Protein AF-A0A7G2SH30-F1 (afdb_monomer_lite)

Radius of gyration: 31.29 Å; chains: 1; bounding box: 76×44×84 Å

Sequence (216 aa):
MAQIREYAYYIKGEELALVEREVNFDNDPDSRTYGPGVDRGEWKSPLADATDGLKIQYTYNPEYWINDASDVVASTAYTEAGGLLALSVGTMSIDAGEWVVITGSDRWNGLHQVNTSVSSGTSLTLNTKYNGEAVTESSTVLVDINVLEDDDDELDIPVYLEDAVIYYIKAKLQEDVGNIEMREYFMKLFNKNLEKHANSRQWGARILSSGPFAIR

pLDDT: mean 81.24, std 14.32, range [45.66, 97.31]

Foldseek 3Di:
DDDDKDKDWDDDPPDIAIWIWDQDDPPDPPDPQDDPPRDHTDTHHDPDDCVVVDDDDDDDDFDWDAPDPVQKKKWFKWADDPQWIKTQIQFDWDAFQFKKAKAQDPPRGGIWGFHHTDHRDRMTTTPHGDDDGMDTGIIMIGGPIDRPPVPPPPDPDPPLVVLLVVLCVQLVVCVVVVNNVSNVVSVVSSVVSVVVVVVVPDDDDDPPDDDPPDDD

Structure (mmCIF, N/CA/C/O backbone):
data_AF-A0A7G2SH30-F1
#
_entry.id   AF-A0A7G2SH30-F1
#
loop_
_atom_site.group_PDB
_atom_site.id
_atom_site.type_symbol
_atom_site.label_atom_id
_atom_site.label_alt_id
_atom_site.label_comp_id
_atom_site.label_asym_id
_atom_site.label_entity_id
_atom_site.label_seq_id
_atom_site.pdbx_PDB_ins_code
_atom_site.Cartn_x
_atom_site.Cartn_y
_atom_site.Cartn_z
_atom_site.occupancy
_atom_site.B_iso_or_equiv
_atom_site.auth_seq_id
_atom_site.auth_comp_id
_atom_site.auth_asym_id
_atom_site.auth_atom_id
_atom_site.pdbx_PDB_model_num
ATOM 1 N N . MET A 1 1 ? -33.965 0.792 -36.342 1.00 51.75 1 MET A N 1
ATOM 2 C CA . MET A 1 1 ? -32.901 1.800 -36.143 1.00 51.75 1 MET A CA 1
ATOM 3 C C . MET A 1 1 ? -32.334 1.575 -34.754 1.00 51.75 1 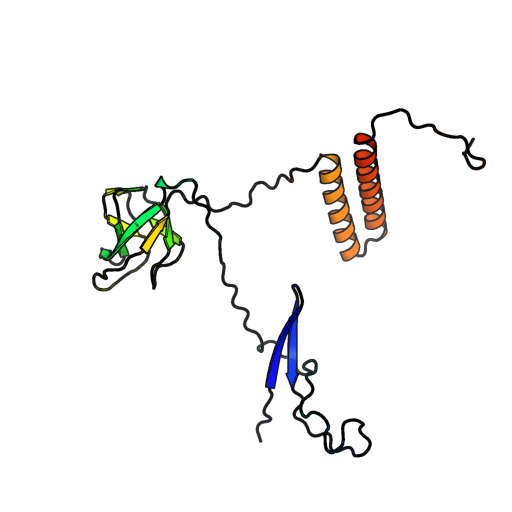MET A C 1
ATOM 5 O O . MET A 1 1 ? -33.132 1.379 -33.847 1.00 51.75 1 MET A O 1
ATOM 9 N N . ALA A 1 2 ? -31.013 1.517 -34.589 1.00 51.25 2 ALA A N 1
ATOM 10 C CA . ALA A 1 2 ? -30.415 1.431 -33.258 1.00 51.25 2 ALA A CA 1
ATOM 11 C C . ALA A 1 2 ? -30.613 2.778 -32.545 1.00 51.25 2 ALA A C 1
ATOM 13 O O . ALA A 1 2 ? -30.272 3.816 -33.109 1.00 51.25 2 ALA A O 1
ATOM 14 N N . GLN A 1 3 ? -31.217 2.769 -31.357 1.00 67.06 3 GLN A N 1
ATOM 15 C CA . GLN A 1 3 ? -31.292 3.961 -30.516 1.00 67.06 3 GLN A CA 1
ATOM 16 C C . GLN A 1 3 ? -29.894 4.229 -29.951 1.00 67.06 3 GLN A C 1
ATOM 18 O O . GLN A 1 3 ? -29.320 3.362 -29.294 1.00 67.06 3 GLN A O 1
ATOM 23 N N . ILE A 1 4 ? -29.338 5.402 -30.246 1.00 73.56 4 ILE A N 1
ATOM 24 C CA . ILE A 1 4 ? -28.093 5.870 -29.632 1.00 73.56 4 ILE A CA 1
ATOM 25 C C . ILE A 1 4 ? -28.433 6.258 -28.192 1.00 73.56 4 ILE A C 1
ATOM 27 O O . ILE A 1 4 ? -29.382 7.005 -27.979 1.00 73.56 4 ILE A O 1
ATOM 31 N N . ARG A 1 5 ? -27.685 5.738 -27.218 1.00 76.94 5 ARG A N 1
ATOM 32 C CA . ARG A 1 5 ? -27.772 6.138 -25.809 1.00 76.94 5 ARG A CA 1
ATOM 33 C C . ARG A 1 5 ? -26.436 6.733 -25.397 1.00 76.94 5 ARG A C 1
ATOM 35 O O . ARG A 1 5 ? -25.394 6.172 -25.730 1.00 76.94 5 ARG A O 1
ATOM 42 N N . GLU A 1 6 ? -26.475 7.857 -24.698 1.00 83.12 6 GLU A N 1
ATOM 43 C CA . GLU A 1 6 ? -25.288 8.537 -24.182 1.00 83.12 6 GLU A CA 1
ATOM 44 C C . GLU A 1 6 ? -25.340 8.500 -22.653 1.00 83.12 6 GLU A C 1
ATOM 46 O O . GLU A 1 6 ? -26.350 8.875 -22.059 1.00 83.12 6 GLU A O 1
ATOM 51 N N . TYR A 1 7 ? -24.257 8.050 -22.021 1.00 83.44 7 TYR A N 1
ATOM 52 C CA . TYR A 1 7 ? -24.125 8.007 -20.565 1.00 83.44 7 TYR A CA 1
ATOM 53 C C . TYR A 1 7 ? -22.983 8.919 -20.121 1.00 83.44 7 TYR A C 1
ATOM 55 O O . TYR A 1 7 ? -21.981 9.059 -20.824 1.00 83.44 7 TYR A O 1
ATOM 63 N N . ALA A 1 8 ? -23.122 9.507 -18.939 1.00 83.38 8 ALA A N 1
ATOM 64 C CA . ALA A 1 8 ? -22.066 10.234 -18.251 1.00 83.38 8 ALA A CA 1
ATOM 65 C C . ALA A 1 8 ? -22.044 9.832 -16.775 1.00 83.38 8 ALA A C 1
ATOM 67 O O . ALA A 1 8 ? -23.009 9.272 -16.254 1.00 83.38 8 ALA A O 1
ATOM 68 N N . TYR A 1 9 ? -20.942 10.121 -16.094 1.00 85.50 9 TYR A N 1
ATOM 69 C CA . TYR A 1 9 ? -20.828 9.926 -14.655 1.00 85.50 9 TYR A CA 1
ATOM 70 C C . TYR A 1 9 ? -20.316 11.199 -13.992 1.00 85.50 9 TYR A C 1
ATOM 72 O O . TYR A 1 9 ? -19.627 12.008 -14.617 1.00 85.50 9 TYR A O 1
ATOM 80 N N . TYR A 1 10 ? -20.640 11.370 -12.716 1.00 83.12 10 TYR A N 1
ATOM 81 C CA . TYR A 1 10 ? -20.023 12.391 -11.881 1.00 83.12 10 TYR A CA 1
ATOM 82 C C . TYR A 1 10 ? -19.737 11.840 -10.488 1.00 83.12 10 TYR A C 1
ATOM 84 O O . TYR A 1 10 ? -20.364 10.884 -10.028 1.00 83.12 10 TYR A O 1
ATOM 92 N N . ILE A 1 11 ? -18.765 12.464 -9.830 1.00 82.94 11 ILE A N 1
ATOM 93 C CA . ILE A 1 11 ? -18.340 12.132 -8.474 1.00 82.94 11 ILE A CA 1
ATOM 94 C C . ILE A 1 11 ? -18.797 13.267 -7.562 1.00 82.94 11 ILE A C 1
ATOM 96 O O . ILE A 1 11 ? -18.570 14.441 -7.868 1.00 82.94 11 ILE A O 1
ATOM 100 N N . LYS A 1 12 ? -19.456 12.929 -6.453 1.00 76.50 12 LYS A N 1
ATOM 101 C CA . LYS A 1 12 ? -19.871 13.890 -5.427 1.00 76.50 12 LYS A CA 1
ATOM 102 C C . LYS A 1 12 ? -19.511 13.338 -4.050 1.00 76.50 12 LYS A C 1
ATOM 104 O O . LYS A 1 12 ? -20.255 12.554 -3.476 1.00 76.50 12 LYS A O 1
ATOM 109 N N . GLY A 1 13 ? -18.375 13.782 -3.513 1.00 81.25 13 GLY A N 1
ATOM 110 C CA . GLY A 1 13 ? -17.808 13.185 -2.303 1.00 81.25 13 GLY A CA 1
ATOM 111 C C . GLY A 1 13 ? -17.297 11.774 -2.595 1.00 81.25 13 GLY A C 1
ATOM 112 O O . GLY A 1 13 ? -16.561 11.589 -3.560 1.00 81.25 13 GLY A O 1
ATOM 113 N N . GLU A 1 14 ? -17.717 10.803 -1.785 1.00 69.75 14 GLU A N 1
ATOM 114 C CA . GLU A 1 14 ? -17.366 9.378 -1.921 1.00 69.75 14 GLU A CA 1
ATOM 115 C C . GLU A 1 14 ? -18.328 8.602 -2.839 1.00 69.75 14 GLU A C 1
ATOM 117 O O . GLU A 1 14 ? -18.130 7.420 -3.106 1.00 69.75 14 GLU A O 1
ATOM 122 N N . GLU A 1 15 ? -19.374 9.260 -3.346 1.00 71.00 15 GLU A N 1
ATOM 123 C CA . GLU A 1 15 ? -20.404 8.627 -4.165 1.00 71.00 15 GLU A CA 1
ATOM 124 C C . GLU A 1 15 ? -20.164 8.874 -5.663 1.00 71.00 15 GLU A C 1
ATOM 126 O O . GLU A 1 15 ? -19.879 9.998 -6.100 1.00 71.00 15 GLU A O 1
ATOM 131 N N . LEU A 1 16 ? -20.329 7.816 -6.466 1.00 79.75 16 LEU A N 1
ATOM 132 C CA . LEU A 1 16 ? -20.313 7.860 -7.929 1.00 79.75 16 LEU A CA 1
ATOM 133 C C . LEU A 1 16 ? -21.738 7.701 -8.463 1.00 79.75 16 LEU A C 1
ATOM 135 O O . LEU A 1 16 ? -22.431 6.740 -8.132 1.00 79.75 16 LEU A O 1
ATOM 139 N N . ALA A 1 17 ? -22.161 8.626 -9.322 1.00 81.62 17 ALA A N 1
ATOM 140 C CA . ALA A 1 17 ? -23.483 8.617 -9.937 1.00 81.62 17 ALA A CA 1
ATOM 141 C C . ALA A 1 17 ? -23.384 8.480 -11.460 1.00 81.62 17 ALA A C 1
ATOM 143 O O . ALA A 1 17 ? -22.587 9.168 -12.100 1.00 81.62 17 ALA A O 1
ATOM 144 N N . LEU A 1 18 ? -24.226 7.617 -12.035 1.00 83.62 18 LEU A N 1
ATOM 145 C CA . LEU A 1 18 ? -24.391 7.441 -13.478 1.00 83.62 18 LEU A CA 1
ATOM 146 C C . LEU A 1 18 ? -25.656 8.170 -13.944 1.00 83.62 18 LEU A C 1
ATOM 148 O O . LEU A 1 18 ? -26.709 8.059 -13.314 1.00 83.62 18 LEU A O 1
ATOM 152 N N . VAL A 1 19 ? -25.562 8.889 -15.059 1.00 86.38 19 VAL A N 1
ATOM 153 C CA . VAL A 1 19 ? -26.680 9.593 -15.695 1.00 86.38 19 VAL A CA 1
ATOM 154 C C . VAL A 1 19 ? -26.764 9.239 -17.177 1.00 86.38 19 VAL A C 1
ATOM 156 O O . VAL A 1 19 ? -25.752 9.011 -17.838 1.00 86.38 19 VAL A O 1
ATOM 159 N N . GLU A 1 20 ? -27.981 9.191 -17.703 1.00 85.44 20 GLU A N 1
ATOM 160 C CA . GLU A 1 20 ? -28.289 8.952 -19.112 1.00 85.44 20 GLU A CA 1
ATOM 161 C C . GLU A 1 20 ? -28.816 10.245 -19.739 1.00 85.44 20 GLU A C 1
ATOM 163 O O . GLU A 1 20 ? -29.613 10.971 -19.133 1.00 85.44 20 GLU A O 1
ATOM 168 N N . ARG A 1 21 ? -28.361 10.552 -20.955 1.00 84.44 21 ARG A N 1
ATOM 169 C CA . ARG A 1 21 ? -28.865 11.690 -21.718 1.00 84.44 21 ARG A CA 1
ATOM 170 C C . ARG A 1 21 ? -30.176 11.311 -22.382 1.00 84.44 21 ARG A C 1
ATOM 172 O O . ARG A 1 21 ? -30.231 10.383 -23.192 1.00 84.44 21 ARG A O 1
ATOM 179 N N . GLU A 1 22 ? -31.221 12.076 -22.108 1.00 78.06 22 GLU A N 1
ATOM 180 C CA . GLU A 1 22 ? -32.492 11.890 -22.793 1.00 78.06 22 GLU A CA 1
ATOM 181 C C . GLU A 1 22 ? -32.403 12.427 -24.228 1.00 78.06 22 GLU A C 1
ATOM 183 O O . GLU A 1 22 ? -32.276 13.628 -24.467 1.00 78.06 22 GLU A O 1
ATOM 188 N N . VAL A 1 23 ? -32.446 11.511 -25.197 1.00 72.69 23 VAL A N 1
ATOM 189 C CA . VAL A 1 23 ? -32.418 11.826 -26.638 1.00 72.69 23 VAL A CA 1
ATOM 190 C C . VAL A 1 23 ? -33.769 11.609 -27.324 1.00 72.69 23 VAL A C 1
ATOM 192 O O . VAL A 1 23 ? -33.900 11.847 -28.526 1.00 72.69 23 VAL A O 1
ATOM 195 N N . ASN A 1 24 ? -34.776 11.141 -26.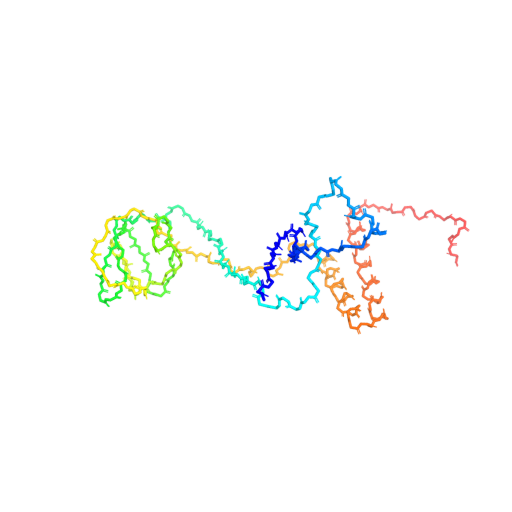582 1.00 68.94 24 ASN A N 1
ATOM 196 C CA . ASN A 1 24 ? -36.113 10.933 -27.120 1.00 68.94 24 ASN A CA 1
ATOM 197 C C . ASN A 1 24 ? -36.849 12.268 -27.225 1.00 68.94 24 ASN A C 1
ATOM 199 O O . ASN A 1 24 ? -36.907 13.051 -26.282 1.00 68.94 24 ASN A O 1
ATOM 203 N N . PHE A 1 25 ? -37.422 12.507 -28.400 1.00 62.66 25 PHE A N 1
ATOM 204 C CA . PHE A 1 25 ? -38.273 13.657 -28.645 1.00 62.66 25 PHE A CA 1
ATOM 205 C C . PHE A 1 25 ? -39.637 13.392 -28.026 1.00 62.66 25 PHE A C 1
ATOM 207 O O . PHE A 1 25 ? -40.418 12.612 -28.575 1.00 62.66 25 PHE A O 1
ATOM 214 N N . ASP A 1 26 ? -39.929 14.059 -26.916 1.00 60.78 26 ASP A N 1
ATOM 215 C CA . ASP A 1 26 ? -41.312 14.221 -26.507 1.00 60.78 26 ASP A CA 1
ATOM 216 C C . ASP A 1 26 ? -41.935 15.295 -27.405 1.00 60.78 26 ASP A C 1
ATOM 218 O O . ASP A 1 26 ? -41.611 16.480 -27.322 1.00 60.78 26 ASP A O 1
ATOM 222 N N . ASN A 1 27 ? -42.739 14.853 -28.371 1.00 61.19 27 ASN A N 1
ATOM 223 C CA . ASN A 1 27 ? -43.408 15.729 -29.332 1.00 61.19 27 ASN A CA 1
ATOM 224 C C . ASN A 1 27 ? -44.791 16.147 -28.804 1.00 61.19 27 ASN A C 1
ATOM 226 O O . ASN A 1 27 ? -45.721 16.326 -29.590 1.00 61.19 27 ASN A O 1
ATOM 230 N N . ASP A 1 28 ? -44.923 16.222 -27.478 1.00 69.31 28 ASP A N 1
ATOM 231 C CA . ASP A 1 28 ? -46.108 16.690 -26.781 1.00 69.31 28 ASP A CA 1
ATOM 232 C C . ASP A 1 28 ? -46.113 18.231 -26.738 1.00 69.31 28 ASP A C 1
ATOM 234 O O . ASP A 1 28 ? -45.293 18.830 -26.035 1.00 69.31 28 ASP A O 1
ATOM 238 N N . PRO A 1 29 ? -47.017 18.897 -27.482 1.00 68.38 29 PRO A N 1
ATOM 239 C CA . PRO A 1 29 ? -47.113 20.352 -27.506 1.00 68.38 29 PRO A CA 1
ATOM 240 C C . PRO A 1 29 ? -47.542 20.967 -26.166 1.00 68.38 29 PRO A C 1
ATOM 242 O O . PRO A 1 29 ? -47.375 22.175 -25.993 1.00 68.38 29 PRO A O 1
ATOM 245 N N . ASP A 1 30 ? -48.055 20.163 -25.230 1.00 72.62 30 ASP A N 1
ATOM 246 C CA . ASP A 1 30 ? -48.425 20.601 -23.882 1.00 72.62 30 ASP A CA 1
ATOM 247 C C . ASP A 1 30 ? -47.270 20.443 -22.870 1.00 72.62 30 ASP A C 1
ATOM 249 O O . ASP A 1 30 ? -47.365 20.907 -21.725 1.00 72.62 30 ASP A O 1
ATOM 253 N N . SER A 1 31 ? -46.147 19.837 -23.274 1.00 70.19 31 SER A N 1
ATOM 254 C CA . SER A 1 31 ? -44.970 19.699 -22.419 1.00 70.19 31 SER A CA 1
ATOM 255 C C . SER A 1 31 ? -44.243 21.033 -22.233 1.00 70.19 31 SER A C 1
ATOM 257 O O . SER A 1 31 ? -43.954 21.770 -23.175 1.00 70.19 31 SER A O 1
ATOM 259 N N . ARG A 1 32 ? -43.850 21.328 -20.987 1.00 66.44 32 ARG A N 1
ATOM 260 C CA . ARG A 1 32 ? -43.050 22.519 -20.640 1.00 66.44 32 ARG A CA 1
ATOM 261 C C . ARG A 1 32 ? -41.680 22.562 -21.319 1.00 66.44 32 ARG A C 1
ATOM 263 O O . ARG A 1 32 ? -41.076 23.631 -21.366 1.00 66.44 32 ARG A O 1
ATOM 270 N N . THR A 1 33 ? -41.189 21.425 -21.805 1.00 62.84 33 THR A N 1
ATOM 271 C CA . THR A 1 33 ? -39.907 21.302 -22.509 1.00 62.84 33 THR A CA 1
ATOM 272 C C . THR A 1 33 ? -40.059 21.361 -24.034 1.00 62.84 33 THR A C 1
ATOM 274 O O . THR A 1 33 ? -39.071 21.235 -24.759 1.00 62.84 33 THR A O 1
ATOM 277 N N . TYR A 1 34 ? -41.272 21.615 -24.541 1.00 63.41 34 TYR A N 1
ATOM 278 C CA . TYR A 1 34 ? -41.559 21.747 -25.965 1.00 63.41 34 TYR A CA 1
ATOM 279 C C . TYR A 1 34 ? -41.444 23.206 -26.436 1.00 63.41 34 TYR A C 1
ATOM 281 O O . TYR A 1 34 ? -42.278 24.053 -26.121 1.00 63.41 34 TYR A O 1
ATOM 289 N N . GLY A 1 35 ? -40.403 23.531 -27.213 1.00 64.50 35 GLY A N 1
ATOM 290 C CA . GLY A 1 35 ? -40.283 24.854 -27.834 1.00 64.50 35 GLY A CA 1
ATOM 291 C C . GLY A 1 35 ? -38.905 25.195 -28.418 1.00 64.50 35 GLY A C 1
ATOM 292 O O . GLY A 1 35 ? -37.905 24.524 -28.146 1.00 64.50 35 GLY A O 1
ATOM 293 N N . PRO A 1 36 ? -38.815 26.246 -29.252 1.00 57.41 36 PRO A N 1
ATOM 294 C CA . PRO A 1 36 ? -37.541 26.756 -29.748 1.00 57.41 36 PRO A CA 1
ATOM 295 C C . PRO A 1 36 ? -36.748 27.421 -28.609 1.00 57.41 36 PRO A C 1
ATOM 297 O O . PRO A 1 36 ? -37.188 28.419 -28.048 1.00 57.41 36 PRO A O 1
ATOM 300 N N . GLY A 1 37 ? -35.570 26.874 -28.288 1.00 62.97 37 GLY A N 1
ATOM 301 C CA . GLY A 1 37 ? -34.662 27.399 -27.256 1.00 62.97 37 GLY A CA 1
ATOM 302 C C . GLY A 1 37 ? -34.558 26.560 -25.979 1.00 62.97 37 GLY A C 1
ATOM 303 O O . GLY A 1 37 ? -33.806 26.937 -25.090 1.00 62.97 37 GLY A O 1
ATOM 304 N N . VAL A 1 38 ? -35.274 25.435 -25.881 1.00 64.94 38 VAL A N 1
ATOM 305 C CA . VAL A 1 38 ? -35.126 24.505 -24.751 1.00 64.94 38 VAL A CA 1
ATOM 306 C C . VAL A 1 38 ? -33.846 23.684 -24.939 1.00 64.94 38 VAL A C 1
ATOM 308 O O . VAL A 1 38 ? -33.619 23.141 -26.027 1.00 64.94 38 VAL A O 1
ATOM 311 N N . ASP A 1 39 ? -32.998 23.635 -23.907 1.00 60.53 39 ASP A N 1
ATOM 312 C CA . ASP A 1 39 ? -31.717 22.928 -23.944 1.00 60.53 39 ASP A CA 1
ATOM 313 C C . ASP A 1 39 ? -31.938 21.437 -24.216 1.00 60.53 39 ASP A C 1
ATOM 315 O O . ASP A 1 39 ? -32.587 20.708 -23.467 1.00 60.53 39 ASP A O 1
ATOM 319 N N . ARG A 1 40 ? -31.422 20.988 -25.361 1.00 62.28 40 ARG A N 1
ATOM 320 C CA . ARG A 1 40 ? -31.643 19.638 -25.876 1.00 62.28 40 ARG A CA 1
ATOM 321 C C . ARG A 1 40 ? -30.679 18.660 -25.207 1.00 62.28 40 ARG A C 1
ATOM 323 O O . ARG A 1 40 ? -29.504 18.572 -25.581 1.00 62.28 40 ARG A O 1
ATOM 330 N N . GLY A 1 41 ? -31.203 17.886 -24.266 1.00 66.31 41 GLY A N 1
ATOM 331 C CA . GLY A 1 41 ? -30.509 16.755 -23.657 1.00 66.31 41 GLY A CA 1
ATOM 332 C C . GLY A 1 41 ? -30.272 16.958 -22.174 1.00 66.31 41 GLY A C 1
ATOM 333 O O . GLY A 1 41 ? -29.136 17.156 -21.746 1.00 66.31 41 GLY A O 1
ATOM 334 N N . GLU A 1 42 ? -31.356 16.891 -21.409 1.00 76.31 42 GLU A N 1
ATOM 335 C CA . GLU A 1 42 ? -31.281 16.792 -19.959 1.00 76.31 42 GLU A CA 1
ATOM 336 C C . GLU A 1 42 ? -30.642 15.455 -19.561 1.00 76.31 42 GLU A C 1
ATOM 338 O O . GLU A 1 42 ? -30.869 14.413 -20.186 1.00 76.31 42 GLU A O 1
ATOM 343 N N . TRP A 1 43 ? -29.833 15.497 -18.506 1.00 83.12 43 TRP A N 1
ATOM 344 C CA . TRP A 1 43 ? -29.252 14.310 -17.892 1.00 83.12 43 TRP A CA 1
ATOM 345 C C . TRP A 1 43 ? -30.195 13.811 -16.804 1.00 83.12 43 TRP A C 1
ATOM 347 O O . TRP A 1 43 ? -30.516 14.550 -15.872 1.00 83.12 43 TRP A O 1
ATOM 357 N N . LYS A 1 44 ? -30.644 12.563 -16.925 1.00 83.12 44 LYS A N 1
ATOM 358 C CA . LYS A 1 44 ? -31.577 11.927 -15.988 1.00 83.12 44 LYS A CA 1
ATOM 359 C C . LYS A 1 44 ? -30.993 10.625 -15.456 1.00 83.12 44 LYS A C 1
ATOM 361 O O . LYS A 1 44 ? -30.036 10.083 -16.005 1.00 83.12 44 LYS A O 1
ATOM 366 N N . SER A 1 45 ? -31.556 10.124 -14.361 1.00 80.62 45 SER A N 1
ATOM 367 C CA . SER A 1 45 ? -31.211 8.791 -13.868 1.00 80.62 45 SER A CA 1
ATOM 368 C C . SER A 1 45 ? -31.584 7.739 -14.923 1.00 80.62 45 SER A C 1
ATOM 370 O O . SER A 1 45 ? -32.685 7.828 -15.477 1.00 80.62 45 SER A O 1
ATOM 372 N N . PRO A 1 46 ? -30.712 6.754 -15.203 1.00 82.00 46 PRO A N 1
ATOM 373 C CA . PRO A 1 46 ? -31.024 5.681 -16.137 1.00 82.00 46 PRO A CA 1
ATOM 374 C C . PRO A 1 46 ? -32.279 4.933 -15.682 1.00 82.00 46 PRO A C 1
ATOM 376 O O . PRO A 1 46 ? -32.394 4.541 -14.521 1.00 82.00 46 PRO A O 1
ATOM 379 N N . LEU A 1 47 ? -33.234 4.750 -16.593 1.00 78.25 47 LEU A N 1
ATOM 380 C CA . LEU A 1 47 ? -34.460 3.983 -16.322 1.00 78.25 47 LEU A CA 1
ATOM 381 C C . LEU A 1 47 ? -34.286 2.493 -16.629 1.00 78.25 47 LEU A C 1
ATOM 383 O O . LEU A 1 47 ? -35.067 1.664 -16.166 1.00 78.25 47 LEU A O 1
ATOM 387 N N . ALA A 1 48 ? -33.279 2.158 -17.434 1.00 77.19 48 ALA A N 1
ATOM 388 C CA . ALA A 1 48 ? -32.880 0.790 -17.709 1.00 77.19 48 ALA A CA 1
ATOM 389 C C . ALA A 1 48 ? -31.744 0.370 -16.771 1.00 77.19 48 ALA A C 1
ATOM 391 O O . ALA A 1 48 ? -30.940 1.197 -16.342 1.00 77.19 48 ALA A O 1
ATOM 392 N N . ASP A 1 49 ? -31.666 -0.931 -16.501 1.00 75.12 49 ASP A N 1
ATOM 393 C CA . ASP A 1 49 ? -30.542 -1.512 -15.779 1.00 75.12 49 ASP A CA 1
ATOM 394 C C . ASP A 1 49 ? -29.237 -1.261 -16.561 1.00 75.12 49 ASP A C 1
ATOM 396 O O . ASP A 1 49 ? -29.134 -1.587 -17.747 1.00 75.12 49 ASP A O 1
ATOM 400 N N . ALA A 1 50 ? -28.271 -0.619 -15.902 1.00 68.50 50 ALA A N 1
ATOM 401 C CA . ALA A 1 50 ? -26.967 -0.238 -16.445 1.00 68.50 50 ALA A CA 1
ATOM 402 C C . ALA A 1 50 ? -25.832 -0.955 -15.694 1.00 68.50 50 ALA A C 1
ATOM 404 O O . ALA A 1 50 ? -24.746 -0.406 -15.513 1.00 68.50 50 ALA A O 1
ATOM 405 N N . THR A 1 51 ? -26.096 -2.185 -15.250 1.00 61.66 51 THR A N 1
ATOM 406 C CA . THR A 1 51 ? -25.190 -3.045 -14.471 1.00 61.66 51 THR A CA 1
ATOM 407 C C . THR A 1 51 ? -23.813 -3.248 -15.115 1.00 61.66 51 THR A C 1
ATOM 409 O O . THR A 1 51 ? -22.829 -3.375 -14.395 1.00 61.66 51 THR A O 1
ATOM 412 N N . ASP A 1 52 ? -23.714 -3.179 -16.447 1.00 65.19 52 ASP A N 1
ATOM 413 C CA . ASP A 1 52 ? -22.451 -3.280 -17.203 1.00 65.19 52 ASP A CA 1
ATOM 414 C C . ASP A 1 52 ? -21.868 -1.919 -17.648 1.00 65.19 52 ASP A C 1
ATOM 416 O O . ASP A 1 52 ? -20.883 -1.864 -18.388 1.00 65.19 52 ASP A O 1
ATOM 420 N N . GLY A 1 53 ? -22.479 -0.802 -17.240 1.00 65.44 53 GLY A N 1
ATOM 421 C CA . GLY A 1 53 ? -22.110 0.545 -17.693 1.00 65.44 53 GLY A CA 1
ATOM 422 C C . GLY A 1 53 ? -20.846 1.110 -17.043 1.00 65.44 53 GLY A C 1
ATOM 423 O O . GLY A 1 53 ? -20.240 2.037 -17.578 1.00 65.44 53 GLY A O 1
ATOM 424 N N . LEU A 1 54 ? -20.427 0.550 -15.905 1.00 65.31 54 LEU A N 1
ATOM 425 C CA . LEU A 1 54 ? -19.286 1.020 -15.125 1.00 65.31 54 LEU A CA 1
ATOM 426 C C . LEU A 1 54 ? -18.326 -0.132 -14.845 1.00 65.31 54 LEU A C 1
ATOM 428 O O . LEU A 1 54 ? -18.653 -1.088 -14.149 1.00 65.31 54 LEU A O 1
ATOM 432 N N . LYS A 1 55 ? -17.101 -0.006 -15.355 1.00 64.06 55 LYS A N 1
ATOM 433 C CA . LYS A 1 55 ? -15.970 -0.832 -14.931 1.00 64.06 55 LYS A CA 1
ATOM 434 C C . LYS A 1 55 ? -15.086 0.017 -14.039 1.00 64.06 55 LYS A C 1
ATOM 436 O O . LYS A 1 55 ? -14.358 0.877 -14.526 1.00 64.06 55 LYS A O 1
ATOM 441 N N . ILE A 1 56 ? -15.176 -0.214 -12.736 1.00 63.19 56 ILE A N 1
ATOM 442 C CA . ILE A 1 56 ? -14.282 0.413 -11.768 1.00 63.19 56 ILE A CA 1
ATOM 443 C C . ILE A 1 56 ? -12.997 -0.408 -11.758 1.00 63.19 56 ILE A C 1
ATOM 445 O O . ILE A 1 56 ? -12.990 -1.570 -11.353 1.00 63.19 56 ILE A O 1
ATOM 449 N N . GLN A 1 57 ? -11.913 0.184 -12.248 1.00 58.75 57 GLN A N 1
ATOM 450 C CA . GLN A 1 57 ? -10.585 -0.374 -12.056 1.00 58.75 57 GLN A CA 1
ATOM 451 C C . GLN A 1 57 ? -10.073 0.117 -10.704 1.00 58.75 57 GLN A C 1
ATOM 453 O O . GLN A 1 57 ? -9.745 1.290 -10.546 1.00 58.75 57 GLN A O 1
ATOM 458 N N . TYR A 1 58 ? -10.028 -0.782 -9.724 1.00 47.47 58 TYR A N 1
ATOM 459 C CA . TYR A 1 58 ? -9.299 -0.530 -8.489 1.00 47.47 58 TYR A CA 1
ATOM 460 C C . TYR A 1 58 ? -7.808 -0.586 -8.816 1.00 47.47 58 TYR A C 1
ATOM 462 O O . TYR A 1 58 ? -7.261 -1.660 -9.066 1.00 47.47 58 TYR A O 1
ATOM 470 N N . THR A 1 59 ? -7.158 0.571 -8.859 1.00 50.66 59 THR A N 1
ATOM 471 C CA . THR A 1 59 ? -5.698 0.632 -8.893 1.00 50.66 59 THR A CA 1
ATOM 472 C C . THR A 1 59 ? -5.228 0.728 -7.452 1.00 50.66 59 THR A C 1
ATOM 474 O O . THR A 1 59 ? -5.400 1.761 -6.810 1.00 50.66 59 THR A O 1
ATOM 477 N N . TYR A 1 60 ? -4.682 -0.368 -6.927 1.00 51.78 60 TYR A N 1
ATOM 478 C CA . TYR A 1 60 ? -3.971 -0.355 -5.653 1.00 51.78 60 TYR A CA 1
ATOM 479 C C . TYR A 1 60 ? -2.760 0.577 -5.801 1.00 51.78 60 TYR A C 1
ATOM 481 O O . TYR A 1 60 ? -1.880 0.308 -6.617 1.00 51.78 60 TYR A O 1
ATOM 489 N N . ASN A 1 61 ? -2.764 1.698 -5.075 1.00 56.12 61 ASN A N 1
ATOM 490 C CA . ASN A 1 61 ? -1.681 2.682 -5.061 1.00 56.12 61 ASN A CA 1
ATOM 491 C C . ASN A 1 61 ? -1.106 2.779 -3.640 1.00 56.12 61 ASN A C 1
ATOM 493 O O . ASN A 1 61 ? -1.458 3.709 -2.914 1.00 56.12 61 ASN A O 1
ATOM 497 N N . PRO A 1 62 ? -0.308 1.791 -3.204 1.00 60.12 62 PRO A N 1
ATOM 498 C CA . PRO A 1 62 ? 0.353 1.852 -1.908 1.00 60.12 62 PRO A CA 1
ATOM 499 C C . PRO A 1 62 ? 1.328 3.031 -1.878 1.00 60.12 62 PRO A C 1
ATOM 501 O O . PRO A 1 62 ? 2.106 3.230 -2.813 1.00 60.12 62 PRO A O 1
ATOM 504 N N . GLU A 1 63 ? 1.291 3.804 -0.797 1.00 62.84 63 GLU A N 1
ATOM 505 C CA . GLU A 1 63 ? 2.346 4.763 -0.486 1.00 62.84 63 GLU A CA 1
ATOM 506 C C . GLU A 1 63 ? 3.442 4.035 0.292 1.00 62.84 63 GLU A C 1
ATOM 508 O O . GLU A 1 63 ? 3.189 3.443 1.340 1.00 62.84 63 GLU A O 1
ATOM 513 N N . TYR A 1 64 ? 4.661 4.058 -0.241 1.00 65.56 64 TYR A N 1
ATOM 514 C CA . TYR A 1 64 ? 5.829 3.472 0.408 1.00 65.56 64 TYR A CA 1
ATOM 515 C C . TYR A 1 64 ? 6.619 4.576 1.101 1.00 65.56 64 TYR A C 1
ATOM 517 O O . TYR A 1 64 ? 6.935 5.595 0.481 1.00 65.56 64 TYR A O 1
ATOM 525 N N . TRP A 1 65 ? 6.958 4.359 2.367 1.00 60.59 65 TRP A N 1
ATOM 526 C CA . TRP A 1 65 ? 7.836 5.244 3.121 1.00 60.59 65 TRP A CA 1
ATOM 527 C C . TRP A 1 65 ? 9.223 4.618 3.185 1.00 60.59 65 TRP A C 1
ATOM 529 O O . TRP A 1 65 ? 9.364 3.415 3.389 1.00 60.59 65 TRP A O 1
ATOM 539 N N . ILE A 1 66 ? 10.239 5.443 2.961 1.00 66.38 66 ILE A N 1
ATOM 540 C CA . ILE A 1 66 ? 11.636 5.028 3.036 1.00 66.38 66 ILE A CA 1
ATOM 541 C C . ILE A 1 66 ? 12.122 5.388 4.439 1.00 66.38 66 ILE A C 1
ATOM 543 O O . ILE A 1 66 ? 11.916 6.526 4.875 1.00 66.38 66 ILE A O 1
ATOM 547 N N . ASN A 1 67 ? 12.741 4.435 5.136 1.00 65.69 67 ASN A N 1
ATOM 548 C CA . ASN A 1 67 ? 13.241 4.651 6.491 1.00 65.69 67 ASN A CA 1
ATOM 549 C C . ASN A 1 67 ? 14.389 5.677 6.497 1.00 65.69 67 ASN A C 1
ATOM 551 O O . ASN A 1 67 ? 14.393 6.577 7.343 1.00 65.69 67 ASN A O 1
ATOM 555 N N . ASP A 1 68 ? 15.320 5.610 5.534 1.00 69.00 68 ASP A N 1
ATOM 556 C CA . ASP A 1 68 ? 16.376 6.611 5.381 1.00 69.00 68 ASP A CA 1
ATOM 557 C C . ASP A 1 68 ? 16.895 6.828 3.934 1.00 69.00 68 ASP A C 1
ATOM 559 O O . ASP A 1 68 ? 16.482 6.199 2.968 1.00 69.00 68 ASP A O 1
ATOM 563 N N . ALA A 1 69 ? 17.804 7.794 3.743 1.00 64.62 69 ALA A N 1
ATOM 564 C CA . ALA A 1 69 ? 18.364 8.107 2.421 1.00 64.62 69 ALA A CA 1
ATOM 565 C C . ALA A 1 69 ? 19.417 7.090 1.922 1.00 64.62 69 ALA A C 1
ATOM 567 O O . ALA A 1 69 ? 19.786 7.139 0.747 1.00 64.62 69 ALA A O 1
ATOM 568 N N . SER A 1 70 ? 19.931 6.213 2.792 1.00 70.56 70 SER A N 1
ATOM 569 C CA . SER A 1 70 ? 20.828 5.106 2.419 1.00 70.56 70 SER A CA 1
ATOM 570 C C . SER A 1 70 ? 20.082 3.988 1.698 1.00 70.56 70 SER A C 1
ATOM 572 O O . SER A 1 70 ? 20.705 3.248 0.936 1.00 70.56 70 SER A O 1
ATOM 574 N N . ASP A 1 71 ? 18.766 3.919 1.879 1.00 81.75 71 ASP A N 1
ATOM 575 C CA . ASP A 1 71 ? 17.889 2.910 1.284 1.00 81.75 71 ASP A CA 1
ATOM 576 C C . ASP A 1 71 ? 17.491 3.219 -0.169 1.00 81.75 71 ASP A C 1
ATOM 578 O O . ASP A 1 71 ? 16.665 2.535 -0.777 1.00 81.75 71 ASP A O 1
ATOM 582 N N . VAL A 1 72 ? 18.084 4.260 -0.757 1.00 87.94 72 VAL A N 1
ATOM 583 C CA . VAL A 1 72 ? 17.820 4.698 -2.127 1.00 87.94 72 VAL A CA 1
ATOM 584 C C . VAL A 1 72 ? 19.028 4.403 -3.006 1.00 87.94 72 VAL A C 1
ATOM 586 O O . VAL A 1 72 ? 20.082 5.029 -2.894 1.00 87.94 72 VAL A O 1
ATOM 589 N N . VAL A 1 73 ? 18.862 3.476 -3.947 1.00 91.81 73 VAL A N 1
ATOM 590 C CA . VAL A 1 73 ? 19.921 3.038 -4.858 1.00 91.81 73 VAL A CA 1
ATOM 591 C C . VAL A 1 73 ? 19.547 3.377 -6.297 1.00 91.81 73 VAL A C 1
ATOM 593 O O . VAL A 1 73 ? 18.503 2.979 -6.806 1.00 91.81 73 VAL A O 1
ATOM 596 N N . ALA A 1 74 ? 20.418 4.098 -7.001 1.00 92.31 74 ALA A N 1
ATOM 597 C CA . ALA A 1 74 ? 20.218 4.360 -8.422 1.00 92.31 74 ALA A CA 1
ATO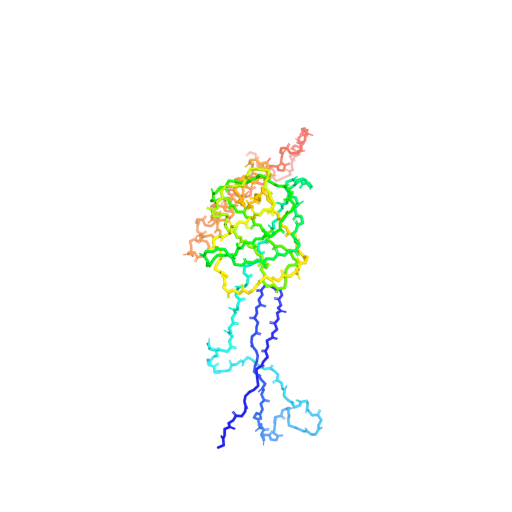M 598 C C . ALA A 1 74 ? 20.411 3.078 -9.250 1.00 92.31 74 ALA A C 1
ATOM 600 O O . ALA A 1 74 ? 21.364 2.323 -9.035 1.00 92.31 74 ALA A O 1
ATOM 601 N N . SER A 1 75 ? 19.548 2.880 -10.243 1.00 93.81 75 SER A N 1
ATOM 602 C CA . SER A 1 75 ? 19.702 1.884 -11.299 1.00 93.81 75 SER A CA 1
ATOM 603 C C . SER A 1 75 ? 19.904 2.571 -12.649 1.00 93.81 75 SER A C 1
ATOM 605 O O . SER A 1 75 ? 19.311 3.612 -12.922 1.00 93.81 75 SER A O 1
ATOM 607 N N . THR A 1 76 ? 20.785 2.013 -13.478 1.00 95.06 76 THR A N 1
ATOM 608 C CA . THR A 1 76 ? 21.216 2.618 -14.754 1.00 95.06 76 THR A CA 1
ATOM 609 C C . THR A 1 76 ? 20.891 1.773 -15.982 1.00 95.06 76 THR A C 1
ATOM 611 O O . THR A 1 76 ? 21.002 2.250 -17.115 1.00 95.06 76 THR A O 1
ATOM 614 N N . ALA A 1 77 ? 20.519 0.512 -15.780 1.00 94.25 77 ALA A N 1
ATOM 615 C CA . ALA A 1 77 ? 20.130 -0.396 -16.844 1.00 94.25 77 ALA A CA 1
ATOM 616 C C . ALA A 1 77 ? 19.383 -1.602 -16.275 1.00 94.25 77 ALA A C 1
ATOM 618 O O . ALA A 1 77 ? 19.555 -1.955 -15.108 1.00 94.25 77 ALA A O 1
ATOM 619 N N . TYR A 1 78 ? 18.644 -2.296 -17.132 1.00 95.44 78 TYR A N 1
ATOM 620 C CA . TYR A 1 78 ? 18.116 -3.622 -16.843 1.00 95.44 78 TYR A CA 1
ATOM 621 C C . TYR A 1 78 ? 18.385 -4.587 -18.000 1.00 95.44 78 TYR A C 1
ATOM 623 O O . TYR A 1 78 ? 18.470 -4.191 -19.161 1.00 95.44 78 TYR A O 1
ATOM 631 N N . THR A 1 79 ? 18.550 -5.864 -17.679 1.00 96.06 79 THR A N 1
ATOM 632 C CA . THR A 1 79 ? 18.853 -6.941 -18.626 1.00 96.06 79 THR A CA 1
ATOM 633 C C . THR A 1 79 ? 18.149 -8.230 -18.215 1.00 96.06 79 THR A C 1
ATOM 635 O O . THR A 1 79 ? 17.617 -8.345 -17.112 1.00 96.06 79 THR A O 1
ATOM 638 N N . GLU A 1 80 ? 18.127 -9.206 -19.116 1.00 95.50 80 GLU A N 1
ATOM 639 C CA . GLU A 1 80 ? 17.709 -10.571 -18.811 1.00 95.50 80 GLU A CA 1
ATOM 640 C C . GLU A 1 80 ? 18.852 -11.351 -18.146 1.00 95.50 80 GLU A C 1
ATOM 642 O O . GLU A 1 80 ? 20.014 -11.243 -18.546 1.00 95.50 80 GLU A O 1
ATOM 647 N N . ALA A 1 81 ? 18.508 -12.120 -17.112 1.00 93.81 81 ALA A N 1
ATOM 648 C CA . ALA A 1 81 ? 19.378 -13.103 -16.480 1.00 93.81 81 ALA A CA 1
ATOM 649 C C . ALA A 1 81 ? 18.563 -14.345 -16.082 1.00 93.81 81 ALA A C 1
ATOM 651 O O . ALA A 1 81 ? 17.854 -14.347 -15.078 1.00 93.81 81 ALA A O 1
ATOM 652 N N . GLY A 1 82 ? 18.638 -15.417 -16.873 1.00 90.81 82 GLY A N 1
ATOM 653 C CA . GLY A 1 82 ? 17.933 -16.670 -16.576 1.00 90.81 82 GLY A CA 1
ATOM 654 C C . GLY A 1 82 ? 16.404 -16.578 -16.700 1.00 90.81 82 GLY A C 1
ATOM 655 O O . GLY A 1 82 ? 15.683 -17.254 -15.970 1.00 90.81 82 GLY A O 1
ATOM 656 N N . GLY A 1 83 ? 15.901 -15.734 -17.600 1.00 92.88 83 GLY A N 1
ATOM 657 C CA . GLY A 1 83 ? 14.486 -15.426 -17.823 1.00 92.88 83 GLY A CA 1
ATOM 658 C C . GLY A 1 83 ? 13.899 -14.428 -16.822 1.00 92.88 83 GLY A C 1
ATOM 659 O O . GLY A 1 83 ? 12.682 -14.208 -16.805 1.00 92.88 83 GLY A O 1
ATOM 660 N N . LEU A 1 84 ? 14.752 -13.854 -15.975 1.00 95.75 84 LEU A N 1
ATOM 661 C CA . LEU A 1 84 ? 14.398 -12.922 -14.918 1.00 95.75 84 LEU A CA 1
ATOM 662 C C . LEU A 1 84 ? 15.000 -11.538 -15.173 1.00 95.75 84 LEU A C 1
ATOM 664 O O . LEU A 1 84 ? 15.974 -11.382 -15.910 1.00 95.75 84 LEU A O 1
ATOM 668 N N . LEU A 1 85 ? 14.387 -10.530 -14.562 1.00 95.69 85 LEU A N 1
ATOM 669 C CA . LEU A 1 85 ? 14.809 -9.140 -14.610 1.00 95.69 85 LEU A CA 1
ATOM 670 C C . LEU A 1 85 ? 16.031 -8.950 -13.710 1.00 95.69 85 LEU A C 1
ATOM 672 O O . LEU A 1 85 ? 15.940 -9.121 -12.496 1.00 95.69 85 LEU A O 1
ATOM 676 N N . ALA A 1 86 ? 17.153 -8.561 -14.304 1.00 95.38 86 ALA A N 1
ATOM 677 C CA . ALA A 1 86 ? 18.348 -8.144 -13.589 1.00 95.38 86 ALA A CA 1
ATOM 678 C C . ALA A 1 86 ? 18.576 -6.643 -13.780 1.00 95.38 86 ALA A C 1
ATOM 680 O O . ALA A 1 86 ? 18.721 -6.165 -14.903 1.00 95.38 86 ALA A O 1
ATOM 681 N N . LEU A 1 87 ? 18.630 -5.899 -12.681 1.00 95.56 87 LEU A N 1
ATOM 682 C CA . LEU A 1 87 ? 18.949 -4.478 -12.665 1.00 95.56 87 LEU A CA 1
ATOM 683 C C . LEU A 1 87 ? 20.453 -4.279 -12.465 1.00 95.56 87 LEU A C 1
ATOM 685 O O . LEU A 1 87 ? 21.083 -4.969 -11.662 1.00 95.56 87 LEU A O 1
ATOM 689 N N . SER A 1 88 ? 21.018 -3.302 -13.166 1.00 95.38 88 SER A N 1
ATOM 690 C CA . SER A 1 88 ? 22.330 -2.729 -12.863 1.00 95.38 88 SER A CA 1
ATOM 691 C C . SER A 1 88 ? 22.124 -1.589 -11.877 1.00 95.38 88 SER A C 1
ATOM 693 O O . SER A 1 88 ? 21.465 -0.602 -12.206 1.00 95.38 88 SER A O 1
ATOM 695 N N . VAL A 1 89 ? 22.643 -1.748 -10.668 1.00 94.38 89 VAL A N 1
ATOM 696 C CA . VAL A 1 89 ? 22.398 -0.880 -9.509 1.00 94.38 89 VAL A CA 1
ATOM 697 C C . VAL A 1 89 ? 23.717 -0.399 -8.907 1.00 94.38 89 VAL A C 1
ATOM 699 O O . VAL A 1 89 ? 24.782 -0.968 -9.163 1.00 94.38 89 VAL A O 1
ATOM 702 N N . GLY A 1 90 ? 23.656 0.662 -8.101 1.00 89.81 90 GLY A N 1
ATOM 703 C CA . GLY A 1 90 ? 24.740 1.014 -7.183 1.00 89.81 90 GLY A CA 1
ATOM 704 C C . GLY A 1 90 ? 25.047 -0.115 -6.189 1.00 89.81 90 GLY A C 1
ATOM 705 O O . GLY A 1 90 ? 24.292 -1.076 -6.067 1.00 89.81 90 GLY A O 1
ATOM 706 N N . THR A 1 91 ? 26.174 -0.012 -5.483 1.00 90.69 91 THR A N 1
ATOM 707 C CA . THR A 1 91 ? 26.563 -1.013 -4.480 1.00 90.69 91 THR A CA 1
ATOM 708 C C . THR A 1 91 ? 25.500 -1.120 -3.390 1.00 90.69 91 THR A C 1
ATOM 710 O O . THR A 1 91 ? 25.217 -0.131 -2.721 1.00 90.69 91 THR A O 1
ATOM 713 N N . MET A 1 92 ? 24.964 -2.321 -3.184 1.00 89.44 92 MET A N 1
ATOM 714 C CA . MET A 1 92 ? 23.944 -2.588 -2.168 1.00 89.44 92 MET A CA 1
ATOM 715 C C . MET A 1 92 ? 24.106 -3.979 -1.549 1.00 89.44 92 MET A C 1
ATOM 717 O O . MET A 1 92 ? 24.792 -4.844 -2.108 1.00 89.44 92 MET A O 1
ATOM 721 N N . SER A 1 93 ? 23.454 -4.189 -0.406 1.00 90.81 93 SER A N 1
ATOM 722 C CA . SER A 1 93 ? 23.300 -5.499 0.225 1.00 90.81 93 SER A CA 1
ATOM 723 C C . SER A 1 93 ? 21.827 -5.736 0.521 1.00 90.81 93 SER A C 1
ATOM 725 O O . SER A 1 93 ? 21.191 -4.869 1.107 1.00 90.81 93 SER A O 1
ATOM 727 N N . ILE A 1 94 ? 21.298 -6.869 0.073 1.00 91.12 94 ILE A N 1
ATOM 728 C CA . ILE A 1 94 ? 19.889 -7.240 0.220 1.00 91.12 94 ILE A CA 1
ATOM 729 C C . ILE A 1 94 ? 19.772 -8.761 0.162 1.00 91.12 94 ILE A C 1
ATOM 731 O O . ILE A 1 94 ? 20.495 -9.407 -0.607 1.00 91.12 94 ILE A O 1
ATOM 735 N N . ASP A 1 95 ? 18.894 -9.342 0.967 1.00 92.81 95 ASP A N 1
ATOM 736 C CA . ASP A 1 95 ? 18.724 -10.784 1.039 1.00 92.81 95 ASP A CA 1
ATOM 737 C C . ASP A 1 95 ? 17.682 -11.311 0.043 1.00 92.81 95 ASP A C 1
ATOM 739 O O . ASP A 1 95 ? 16.778 -10.617 -0.425 1.00 92.81 95 ASP A O 1
ATOM 743 N N . ALA A 1 96 ? 17.830 -12.581 -0.339 1.00 93.25 96 ALA A N 1
ATOM 744 C CA . ALA A 1 96 ? 16.848 -13.262 -1.169 1.00 93.25 96 ALA A CA 1
ATOM 745 C C . ALA A 1 96 ? 15.485 -13.300 -0.464 1.00 93.25 96 ALA A C 1
ATOM 747 O O . ALA A 1 96 ? 15.391 -13.636 0.715 1.00 93.25 96 ALA A O 1
ATOM 748 N N . GLY A 1 97 ? 14.418 -13.033 -1.217 1.00 89.81 97 GLY A N 1
ATOM 749 C CA . GLY A 1 97 ? 13.051 -13.019 -0.702 1.00 89.81 97 GLY A CA 1
ATOM 750 C C . GLY A 1 97 ? 12.580 -11.667 -0.167 1.00 89.81 97 GLY A C 1
ATOM 751 O O . GLY A 1 97 ? 11.367 -11.503 -0.019 1.00 89.81 97 GLY A O 1
ATOM 752 N N . GLU A 1 98 ? 13.482 -10.705 0.048 1.00 90.44 98 GLU A N 1
ATOM 753 C CA . GLU A 1 98 ? 13.121 -9.333 0.414 1.00 90.44 98 GLU A CA 1
ATOM 754 C C . GLU A 1 98 ? 12.449 -8.596 -0.752 1.00 90.44 98 GLU A C 1
ATOM 756 O O . GLU A 1 98 ? 12.550 -8.993 -1.921 1.00 90.44 98 GLU A O 1
ATOM 761 N N . TRP A 1 99 ? 11.723 -7.528 -0.426 1.00 89.62 99 TRP A N 1
ATOM 762 C CA . TRP A 1 99 ? 10.987 -6.723 -1.393 1.00 89.62 99 TRP A CA 1
ATOM 763 C C . TRP A 1 99 ? 11.685 -5.389 -1.643 1.00 89.62 99 TRP A C 1
ATOM 765 O O . TRP A 1 99 ? 12.181 -4.745 -0.724 1.00 89.62 99 TRP A O 1
ATOM 775 N N . VAL A 1 100 ? 11.687 -4.973 -2.906 1.00 91.25 100 VAL A N 1
ATOM 776 C CA . VAL A 1 100 ? 12.191 -3.681 -3.373 1.00 91.25 100 VAL A CA 1
ATOM 777 C C . VAL A 1 100 ? 11.122 -2.962 -4.175 1.00 91.25 100 VAL A C 1
ATOM 779 O O . VAL A 1 100 ? 10.294 -3.597 -4.829 1.00 91.25 100 VAL A O 1
ATOM 782 N N . VAL A 1 101 ? 11.160 -1.637 -4.176 1.00 91.31 101 VAL A N 1
ATOM 783 C CA . VAL A 1 101 ? 10.275 -0.805 -4.991 1.00 91.31 101 VAL A CA 1
ATOM 784 C C . VAL A 1 101 ? 11.119 -0.103 -6.028 1.00 91.31 101 VAL A C 1
ATOM 786 O O . VAL A 1 101 ? 12.080 0.591 -5.710 1.00 91.31 101 VAL A O 1
ATOM 789 N N . ILE A 1 102 ? 10.753 -0.280 -7.287 1.00 92.12 102 ILE A N 1
ATOM 790 C CA . ILE A 1 102 ? 11.362 0.434 -8.399 1.00 92.12 102 ILE A CA 1
ATOM 791 C C . ILE A 1 102 ? 10.478 1.636 -8.716 1.00 92.12 102 ILE A C 1
ATOM 793 O O . ILE A 1 102 ? 9.255 1.525 -8.828 1.00 92.12 102 ILE A O 1
ATOM 797 N N . THR A 1 103 ? 11.108 2.791 -8.885 1.00 91.38 103 THR A N 1
ATOM 798 C CA . THR A 1 103 ? 10.462 4.040 -9.288 1.00 91.38 103 THR A CA 1
ATOM 799 C C . THR A 1 103 ? 11.246 4.710 -10.410 1.00 91.38 103 THR A C 1
ATOM 801 O O . THR A 1 103 ? 12.459 4.538 -10.540 1.00 91.38 103 THR A O 1
ATOM 804 N N . GLY A 1 104 ? 10.550 5.476 -11.248 1.00 89.94 104 GLY A N 1
ATOM 805 C CA . GLY A 1 104 ? 11.164 6.201 -12.359 1.00 89.94 104 GLY A CA 1
ATOM 806 C C . GLY A 1 104 ? 11.576 5.329 -13.548 1.00 89.94 104 GLY A C 1
ATOM 807 O O . GLY A 1 104 ? 12.265 5.836 -14.422 1.00 89.94 104 GLY A O 1
ATOM 808 N N . SER A 1 105 ? 11.165 4.057 -13.598 1.00 91.62 105 SER A N 1
ATOM 809 C CA . SER A 1 105 ? 11.268 3.243 -14.817 1.00 91.62 105 SER A CA 1
ATOM 810 C C . SER A 1 105 ? 10.022 3.443 -15.680 1.00 91.62 105 SER A C 1
ATOM 812 O O . SER A 1 105 ? 8.920 3.585 -15.168 1.00 91.62 105 SER A O 1
ATOM 814 N N . ASP A 1 106 ? 10.142 3.386 -16.995 1.00 89.44 106 ASP A N 1
ATOM 815 C CA . ASP A 1 106 ? 9.022 3.441 -17.931 1.00 89.44 106 ASP A CA 1
ATOM 816 C C . ASP A 1 106 ? 8.106 2.216 -17.799 1.00 89.44 106 ASP A C 1
ATOM 818 O O . ASP A 1 106 ? 6.908 2.284 -18.083 1.00 89.44 106 ASP A O 1
ATOM 822 N N . ARG A 1 107 ? 8.664 1.072 -17.377 1.00 90.19 107 ARG A N 1
ATOM 823 C CA . ARG A 1 107 ? 7.966 -0.223 -17.396 1.00 90.19 107 ARG A CA 1
ATOM 824 C C . ARG A 1 107 ? 7.910 -0.922 -16.050 1.00 90.19 107 ARG A C 1
ATOM 826 O O . ARG A 1 107 ? 6.941 -1.631 -15.785 1.00 90.19 107 ARG A O 1
ATOM 833 N N . TRP A 1 108 ? 8.946 -0.776 -15.237 1.00 93.31 108 TRP A N 1
ATOM 834 C CA . TRP A 1 108 ? 9.137 -1.603 -14.051 1.00 93.31 108 TRP A CA 1
ATOM 835 C C . TRP A 1 108 ? 8.779 -0.880 -12.763 1.00 93.31 108 TRP A C 1
ATOM 837 O O . TRP A 1 108 ? 9.302 -1.239 -11.727 1.00 93.31 108 TRP A O 1
ATOM 847 N N . ASN A 1 109 ? 7.922 0.141 -12.794 1.00 90.06 109 ASN A N 1
ATOM 848 C CA . ASN A 1 109 ? 7.493 0.771 -11.547 1.00 90.06 109 ASN A CA 1
ATOM 849 C C . ASN A 1 109 ? 6.673 -0.203 -10.697 1.00 90.06 109 ASN A C 1
ATOM 851 O O . ASN A 1 109 ? 5.745 -0.839 -11.203 1.00 90.06 109 ASN A O 1
ATOM 855 N N . GLY A 1 110 ? 6.959 -0.239 -9.398 1.00 87.75 110 GLY A N 1
ATOM 856 C CA . GLY A 1 110 ? 6.198 -1.016 -8.426 1.00 87.75 110 GLY A CA 1
ATOM 857 C C . GLY A 1 110 ? 7.065 -1.903 -7.545 1.00 87.75 110 GLY A C 1
ATOM 858 O O . GLY A 1 110 ? 8.270 -1.702 -7.428 1.00 87.75 110 GLY A O 1
ATOM 859 N N . LEU A 1 111 ? 6.410 -2.859 -6.888 1.00 89.62 111 LEU A N 1
ATOM 860 C CA . LEU A 1 111 ? 7.001 -3.765 -5.909 1.00 89.62 111 LEU A CA 1
ATOM 861 C C . LEU A 1 111 ? 7.532 -5.037 -6.591 1.00 89.62 111 LEU A C 1
ATOM 863 O O . LEU A 1 111 ? 6.819 -5.690 -7.355 1.00 89.62 111 LEU A O 1
ATOM 867 N N . HIS A 1 112 ? 8.768 -5.417 -6.280 1.00 92.75 112 HIS A N 1
ATOM 868 C CA . HIS A 1 112 ? 9.454 -6.577 -6.841 1.00 92.75 112 HIS A CA 1
ATOM 869 C C . HIS A 1 112 ? 10.170 -7.362 -5.747 1.00 92.75 112 HIS A C 1
ATOM 871 O O . HIS A 1 112 ? 10.731 -6.782 -4.826 1.00 92.75 112 HIS A O 1
ATOM 877 N N . GLN A 1 113 ? 10.188 -8.687 -5.860 1.00 93.19 113 GLN A N 1
ATOM 878 C CA . GLN A 1 113 ? 10.890 -9.541 -4.905 1.00 93.19 113 GLN A CA 1
ATOM 879 C C . GLN A 1 113 ? 12.288 -9.901 -5.410 1.00 93.19 113 GLN A C 1
ATOM 881 O O . GLN A 1 113 ? 12.458 -10.224 -6.591 1.00 93.19 113 GLN A O 1
ATOM 886 N N . VAL A 1 114 ? 13.270 -9.904 -4.514 1.00 94.38 114 VAL A N 1
ATOM 887 C CA . VAL A 1 114 ? 14.652 -10.308 -4.789 1.00 94.38 114 VAL A CA 1
ATOM 888 C C . VAL A 1 114 ? 14.751 -11.824 -4.959 1.00 94.38 114 VAL A C 1
ATOM 890 O O . VAL A 1 114 ? 14.288 -12.592 -4.117 1.00 94.38 114 VAL A O 1
ATOM 893 N N . ASN A 1 115 ? 15.383 -12.262 -6.050 1.00 95.00 115 ASN A N 1
ATOM 894 C CA . ASN A 1 115 ? 15.591 -13.682 -6.350 1.00 95.00 115 ASN A CA 1
ATOM 895 C C . ASN A 1 115 ? 16.808 -14.261 -5.610 1.00 95.00 115 ASN A C 1
ATOM 897 O O . ASN A 1 115 ? 16.770 -15.376 -5.097 1.00 95.00 115 ASN A O 1
ATOM 901 N N . THR A 1 116 ? 17.908 -13.508 -5.560 1.00 92.56 116 THR A N 1
ATOM 902 C CA . THR A 1 116 ? 19.192 -13.961 -5.005 1.00 92.56 116 THR A CA 1
ATOM 903 C C . THR A 1 116 ? 19.803 -12.887 -4.122 1.00 92.56 116 THR A C 1
ATOM 905 O O . THR A 1 116 ? 19.870 -11.740 -4.563 1.00 92.56 116 THR A O 1
ATOM 908 N N . SER A 1 117 ? 20.305 -13.265 -2.940 1.00 92.81 117 SER A N 1
ATOM 909 C CA . SER A 1 117 ? 21.002 -12.337 -2.046 1.00 92.81 117 SER A CA 1
ATOM 910 C C . SER A 1 117 ? 22.172 -11.676 -2.769 1.00 92.81 117 SER A C 1
ATOM 912 O O . SER A 1 117 ? 22.942 -12.330 -3.479 1.00 92.81 117 SER A O 1
ATOM 914 N N . VAL A 1 118 ? 22.321 -10.378 -2.549 1.00 91.38 118 VAL A N 1
ATOM 915 C CA . VAL A 1 118 ? 23.424 -9.563 -3.044 1.00 91.38 118 VAL A CA 1
ATOM 916 C C . VAL A 1 118 ? 24.168 -9.034 -1.826 1.00 91.38 118 VAL A C 1
ATOM 918 O O . VAL A 1 118 ? 23.555 -8.505 -0.907 1.00 91.38 118 VAL A O 1
ATOM 921 N N . SER A 1 119 ? 25.493 -9.172 -1.798 1.00 90.62 119 SER A N 1
ATOM 922 C CA . SER A 1 119 ? 26.332 -8.636 -0.719 1.00 90.62 119 SER A CA 1
ATOM 923 C C . SER A 1 119 ? 27.377 -7.704 -1.318 1.00 90.62 119 SER A C 1
ATOM 925 O O . SER A 1 119 ? 28.331 -8.167 -1.944 1.00 90.62 119 SER A O 1
ATOM 927 N N . SER A 1 120 ? 27.184 -6.394 -1.155 1.00 88.12 120 SER A N 1
ATOM 928 C CA . SER A 1 120 ? 28.019 -5.349 -1.768 1.00 88.12 120 SER A CA 1
ATOM 929 C C . SER A 1 120 ? 28.178 -5.507 -3.289 1.00 88.12 120 SER A C 1
ATOM 931 O O . SER A 1 120 ? 29.264 -5.310 -3.838 1.00 88.12 120 SER A O 1
ATOM 933 N N . GLY A 1 121 ? 27.100 -5.898 -3.971 1.00 88.62 121 GLY A N 1
ATOM 934 C CA . GLY A 1 121 ? 27.075 -6.116 -5.418 1.00 88.62 121 GLY A CA 1
ATOM 935 C C . GLY A 1 121 ? 26.413 -4.969 -6.180 1.00 88.62 121 GLY A C 1
ATOM 936 O O . GLY A 1 121 ? 25.746 -4.125 -5.591 1.00 88.62 121 GLY A O 1
ATOM 937 N N . THR A 1 122 ? 26.598 -4.956 -7.501 1.00 92.75 122 THR A N 1
ATOM 938 C CA . THR A 1 122 ? 26.046 -3.948 -8.432 1.00 92.75 122 THR A CA 1
ATOM 939 C C . THR A 1 122 ? 25.013 -4.529 -9.402 1.00 92.75 122 THR A C 1
ATOM 941 O O . THR A 1 122 ? 24.619 -3.884 -10.374 1.00 92.75 122 THR A O 1
ATOM 944 N N . SER A 1 123 ? 24.589 -5.774 -9.178 1.00 93.06 123 SER A N 1
ATOM 945 C CA . SER A 1 123 ? 23.561 -6.433 -9.976 1.00 93.06 123 SER A CA 1
ATOM 946 C C . SER A 1 123 ? 22.527 -7.061 -9.058 1.00 93.06 123 SER A C 1
ATOM 948 O O . SER A 1 123 ? 22.878 -7.847 -8.180 1.00 93.06 123 SER A O 1
ATOM 950 N N . LEU A 1 124 ? 21.263 -6.704 -9.274 1.00 94.25 124 LEU A N 1
ATOM 951 C CA . LEU A 1 124 ? 20.124 -7.180 -8.501 1.00 94.25 124 LEU A CA 1
ATOM 952 C C . LEU A 1 124 ? 19.208 -7.992 -9.411 1.00 94.25 124 LEU A C 1
ATOM 954 O O . LEU A 1 124 ? 18.632 -7.445 -10.347 1.00 94.25 124 LEU A O 1
ATOM 958 N N . THR A 1 125 ? 19.062 -9.290 -9.143 1.00 95.81 125 THR A N 1
ATOM 959 C CA . THR A 1 125 ? 18.129 -10.149 -9.889 1.00 95.81 125 THR A CA 1
ATOM 960 C C . THR A 1 125 ? 16.815 -10.272 -9.131 1.00 95.81 125 THR A C 1
ATOM 962 O O . THR A 1 125 ? 16.801 -10.613 -7.949 1.00 95.81 125 THR A O 1
ATOM 965 N N . LEU A 1 126 ? 15.708 -10.021 -9.822 1.00 95.62 126 LEU A N 1
ATOM 966 C CA . LEU A 1 126 ? 14.356 -10.005 -9.274 1.00 95.62 126 LEU A CA 1
ATOM 967 C C . LEU A 1 126 ? 13.562 -11.216 -9.769 1.00 95.62 126 LEU A C 1
ATOM 969 O O . LEU A 1 126 ? 13.775 -11.695 -10.876 1.00 95.62 126 LEU A O 1
ATOM 973 N N . ASN A 1 127 ? 12.551 -11.652 -9.019 1.00 95.62 127 ASN A N 1
ATOM 974 C CA . ASN A 1 127 ? 11.609 -12.708 -9.434 1.00 95.62 127 ASN A CA 1
ATOM 975 C C . ASN A 1 127 ? 10.663 -12.282 -10.576 1.00 95.62 127 ASN A C 1
ATOM 977 O O . ASN A 1 127 ? 9.750 -13.011 -10.967 1.00 95.62 127 ASN A O 1
ATOM 981 N N . THR A 1 128 ? 10.867 -11.087 -11.126 1.00 93.94 128 THR A N 1
ATOM 982 C CA . THR A 1 128 ? 10.084 -10.549 -12.236 1.00 93.94 128 THR A CA 1
ATOM 983 C C . THR A 1 128 ? 10.589 -11.134 -13.540 1.00 93.94 128 THR A C 1
ATOM 985 O O . THR A 1 128 ? 11.780 -11.085 -13.823 1.00 93.94 128 THR A O 1
ATOM 988 N N . LYS A 1 129 ? 9.691 -11.682 -14.359 1.00 95.00 129 LYS A N 1
ATOM 989 C CA . LYS A 1 129 ? 10.075 -12.253 -15.651 1.00 95.00 129 LYS A CA 1
ATOM 990 C C . LYS A 1 129 ? 10.449 -11.153 -16.632 1.00 95.00 129 LYS A C 1
ATOM 992 O O . LYS A 1 129 ? 9.652 -10.252 -16.893 1.00 95.00 129 LYS A O 1
ATOM 997 N N . TYR A 1 130 ? 11.615 -11.295 -17.242 1.00 94.88 130 TYR A N 1
ATOM 998 C CA . TYR A 1 130 ? 12.044 -10.453 -18.344 1.00 94.88 130 TYR A CA 1
ATOM 999 C C . TYR A 1 130 ? 12.784 -11.305 -19.365 1.00 94.88 130 TYR A C 1
ATOM 1001 O O . TYR A 1 130 ? 13.605 -12.145 -19.016 1.00 94.88 130 TYR A O 1
ATOM 1009 N N . ASN A 1 131 ? 12.441 -11.114 -20.634 1.00 91.81 131 ASN A N 1
ATOM 1010 C CA . ASN A 1 131 ? 13.105 -11.768 -21.747 1.00 91.81 131 ASN A CA 1
ATOM 1011 C C . ASN A 1 131 ? 13.229 -10.741 -22.867 1.00 91.81 131 ASN A C 1
ATOM 1013 O O . ASN A 1 131 ? 12.275 -10.489 -23.607 1.00 91.81 131 ASN A O 1
ATOM 1017 N N . GLY A 1 132 ? 14.368 -10.066 -22.890 1.00 91.56 132 GLY A N 1
ATOM 1018 C CA . GLY A 1 132 ? 14.656 -8.967 -23.793 1.00 91.56 132 GLY A CA 1
ATOM 1019 C C . GLY A 1 132 ? 16.122 -8.569 -23.699 1.00 91.56 132 GLY A C 1
ATOM 1020 O O . GLY A 1 132 ? 16.867 -9.076 -22.862 1.00 91.56 132 GLY A O 1
ATOM 1021 N N . GLU A 1 133 ? 16.531 -7.666 -24.582 1.00 92.31 133 GLU A N 1
ATOM 1022 C CA . GLU A 1 133 ? 17.901 -7.158 -24.612 1.00 92.31 133 GLU A CA 1
ATOM 1023 C C . GLU A 1 133 ? 18.181 -6.222 -23.428 1.00 92.31 133 GLU A C 1
ATOM 1025 O O . GLU A 1 133 ? 17.269 -5.785 -22.720 1.00 92.31 133 GLU A O 1
ATOM 1030 N N . ALA A 1 134 ? 19.456 -5.915 -23.202 1.00 92.50 134 ALA A N 1
ATOM 1031 C CA . ALA A 1 134 ? 19.844 -4.937 -22.198 1.00 92.50 134 ALA A CA 1
ATOM 1032 C C . ALA A 1 134 ? 19.362 -3.536 -22.609 1.00 92.50 134 ALA A C 1
ATOM 1034 O O . ALA A 1 134 ? 19.639 -3.076 -23.718 1.00 92.50 134 ALA A O 1
ATOM 1035 N N . VAL A 1 135 ? 18.671 -2.851 -21.702 1.00 95.12 135 VAL A N 1
ATOM 1036 C CA . VAL A 1 135 ? 18.161 -1.491 -21.901 1.00 95.12 135 VAL A CA 1
ATOM 1037 C C . VAL A 1 135 ? 18.827 -0.567 -20.893 1.00 9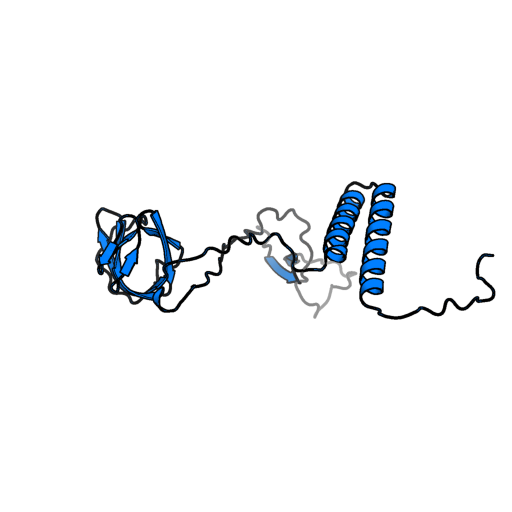5.12 135 VAL A C 1
ATOM 1039 O O . VAL A 1 135 ? 18.844 -0.849 -19.697 1.00 95.12 135 VAL A O 1
ATOM 1042 N N . THR A 1 136 ? 19.388 0.540 -21.376 1.00 94.81 136 THR A N 1
ATOM 1043 C CA . THR A 1 136 ? 19.926 1.606 -20.524 1.00 94.81 136 THR A CA 1
ATOM 1044 C C . THR A 1 136 ? 18.800 2.558 -20.149 1.00 94.81 136 THR A C 1
ATOM 1046 O O . THR A 1 136 ? 18.218 3.204 -21.017 1.00 94.81 136 THR A O 1
ATOM 1049 N N . GLU A 1 137 ? 18.507 2.642 -18.858 1.00 92.56 137 GLU A N 1
ATOM 1050 C CA . GLU A 1 137 ? 17.433 3.455 -18.299 1.00 92.56 137 GLU A CA 1
ATOM 1051 C C . GLU A 1 137 ? 17.814 3.878 -16.880 1.00 92.56 137 GLU A C 1
ATOM 1053 O O . GLU A 1 137 ? 18.282 3.062 -16.085 1.00 92.56 137 GLU A O 1
ATOM 1058 N N . SER A 1 138 ? 17.585 5.148 -16.555 1.00 92.50 138 SER A N 1
ATOM 1059 C CA . SER A 1 138 ? 17.752 5.648 -15.194 1.00 92.50 138 SER A CA 1
ATOM 1060 C C . SER A 1 138 ? 16.485 5.381 -14.390 1.00 92.50 138 SER A C 1
ATOM 1062 O O . SER A 1 138 ? 15.447 5.960 -14.685 1.00 92.50 138 SER A O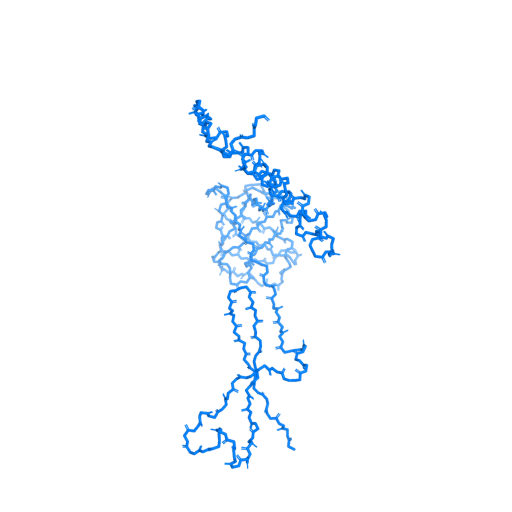 1
ATOM 1064 N N . SER A 1 139 ? 16.582 4.561 -13.351 1.00 93.12 139 SER A N 1
ATOM 1065 C CA . SER A 1 139 ? 15.508 4.339 -12.378 1.00 93.12 139 SER A CA 1
ATOM 1066 C C . SER A 1 139 ? 16.072 4.347 -10.958 1.00 93.12 139 SER A C 1
ATOM 1068 O O . SER A 1 139 ? 17.281 4.447 -10.746 1.00 93.12 139 SER A O 1
ATOM 1070 N N . THR A 1 140 ? 15.204 4.326 -9.956 1.00 92.56 140 THR A N 1
ATOM 1071 C CA . THR A 1 140 ? 15.583 4.327 -8.542 1.00 92.56 140 THR A CA 1
ATOM 1072 C C . THR A 1 140 ? 14.973 3.117 -7.857 1.00 92.56 140 THR A C 1
ATOM 1074 O O . THR A 1 140 ? 13.781 2.858 -7.995 1.00 92.56 140 THR A O 1
ATOM 1077 N N . VAL A 1 141 ? 15.807 2.374 -7.140 1.00 92.00 141 VAL A N 1
ATOM 1078 C CA . VAL A 1 141 ? 15.438 1.197 -6.359 1.00 92.00 141 VAL A CA 1
ATOM 1079 C C . VAL A 1 141 ? 15.442 1.593 -4.892 1.00 92.00 141 VAL A C 1
ATOM 1081 O O . VAL A 1 141 ? 16.444 2.087 -4.382 1.00 92.00 141 VAL A O 1
ATOM 1084 N N . LEU A 1 142 ? 14.312 1.382 -4.237 1.00 90.19 142 LEU A N 1
ATOM 1085 C CA . LEU A 1 142 ? 14.122 1.568 -2.808 1.00 90.19 142 LEU A CA 1
ATOM 1086 C C . LEU A 1 142 ? 14.258 0.205 -2.129 1.00 90.19 142 LEU A C 1
ATOM 1088 O O . LEU A 1 142 ? 13.644 -0.768 -2.583 1.00 90.19 142 LEU A O 1
ATOM 1092 N N . VAL A 1 143 ? 15.073 0.139 -1.083 1.00 87.88 143 VAL A N 1
ATOM 1093 C CA . VAL A 1 143 ? 15.238 -1.034 -0.214 1.00 87.88 143 VAL A CA 1
ATOM 1094 C C . VAL A 1 143 ? 14.707 -0.749 1.187 1.00 87.88 143 VAL A C 1
ATOM 1096 O O . VAL A 1 143 ? 14.214 0.346 1.430 1.00 87.88 143 VAL A O 1
ATOM 1099 N N . ASP A 1 144 ? 14.748 -1.756 2.065 1.00 80.44 144 ASP A N 1
ATOM 1100 C CA . ASP A 1 144 ? 14.239 -1.676 3.443 1.00 80.44 144 ASP A CA 1
ATOM 1101 C C . ASP A 1 144 ? 12.831 -1.065 3.525 1.00 80.44 144 ASP A C 1
ATOM 1103 O O . ASP A 1 144 ? 12.529 -0.153 4.296 1.00 80.44 144 ASP A O 1
ATOM 1107 N N . ILE A 1 145 ? 11.952 -1.531 2.636 1.00 71.56 145 ILE A N 1
ATOM 1108 C CA . ILE A 1 145 ? 10.595 -1.009 2.573 1.00 71.56 145 ILE A CA 1
ATOM 1109 C C . ILE A 1 145 ? 9.803 -1.633 3.703 1.00 71.56 145 ILE A C 1
ATOM 1111 O O . ILE A 1 145 ? 9.384 -2.790 3.628 1.00 71.56 145 ILE A O 1
ATOM 1115 N N . ASN A 1 146 ? 9.516 -0.812 4.703 1.00 65.44 146 ASN A N 1
ATOM 1116 C CA . ASN A 1 146 ? 8.368 -1.045 5.548 1.00 65.44 146 ASN A CA 1
ATOM 1117 C C . ASN A 1 146 ? 7.122 -0.773 4.707 1.00 65.44 146 ASN A C 1
ATOM 1119 O O . ASN A 1 146 ? 6.764 0.370 4.411 1.00 65.44 146 ASN A O 1
ATOM 1123 N N . VAL A 1 147 ? 6.465 -1.851 4.282 1.00 57.41 147 VAL A N 1
ATOM 1124 C CA . VAL A 1 147 ? 5.048 -1.759 3.942 1.00 57.41 147 VAL A CA 1
ATOM 1125 C C . VAL A 1 147 ? 4.375 -1.271 5.218 1.00 57.41 147 VAL A C 1
ATOM 1127 O O . VAL A 1 147 ? 4.621 -1.842 6.278 1.00 57.41 147 VAL A O 1
ATOM 1130 N N . LEU A 1 148 ? 3.584 -0.200 5.131 1.00 51.19 148 LEU A N 1
ATOM 1131 C CA . LEU A 1 148 ? 2.626 0.126 6.181 1.00 51.19 148 LEU A CA 1
ATOM 1132 C C . LEU A 1 148 ? 1.690 -1.084 6.306 1.00 51.19 148 LEU A C 1
ATOM 1134 O O . LEU A 1 148 ? 0.678 -1.188 5.616 1.00 51.19 148 LEU A O 1
ATOM 1138 N N . GLU A 1 149 ? 2.072 -2.044 7.140 1.00 49.97 149 GLU A N 1
ATOM 1139 C CA . GLU A 1 149 ? 1.108 -2.673 8.016 1.00 49.97 149 GLU A CA 1
ATOM 1140 C C . GLU A 1 149 ? 0.570 -1.498 8.837 1.00 49.97 149 GLU A C 1
ATOM 1142 O O . GLU A 1 149 ? 1.294 -0.891 9.627 1.00 49.97 149 GLU A O 1
ATOM 1147 N N . ASP A 1 150 ? -0.657 -1.077 8.539 1.00 47.84 150 ASP A N 1
ATOM 1148 C CA . ASP A 1 150 ? -1.448 -0.139 9.345 1.00 47.84 150 ASP A CA 1
ATOM 1149 C C . ASP A 1 150 ? -1.824 -0.816 10.681 1.00 47.84 150 ASP A C 1
ATOM 1151 O O . ASP A 1 150 ? -2.978 -0.848 11.087 1.00 47.84 150 ASP A O 1
ATOM 1155 N N . ASP A 1 151 ? -0.834 -1.443 11.321 1.00 45.66 151 ASP A N 1
ATOM 1156 C CA . ASP A 1 151 ? -0.956 -2.368 12.444 1.00 45.66 151 ASP A CA 1
ATOM 1157 C C . ASP A 1 151 ? -0.538 -1.675 13.747 1.00 45.66 151 ASP A C 1
ATOM 1159 O O . ASP A 1 151 ? 0.007 -2.299 14.658 1.00 45.66 151 ASP A O 1
ATOM 1163 N N . ASP A 1 152 ? -0.830 -0.381 13.870 1.00 55.12 152 ASP A N 1
ATOM 1164 C CA . ASP A 1 152 ? -1.155 0.146 15.192 1.00 55.12 152 ASP A CA 1
ATOM 1165 C C . AS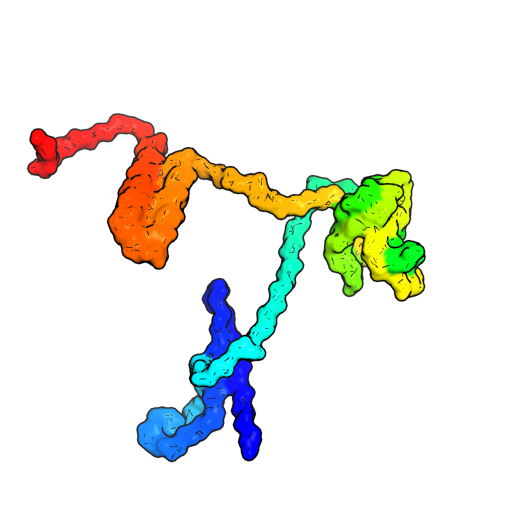P A 1 152 ? -2.672 0.357 15.243 1.00 55.12 152 ASP A C 1
ATOM 1167 O O . ASP A 1 152 ? -3.197 1.460 15.111 1.00 55.12 152 ASP A O 1
ATOM 1171 N N . ASP A 1 153 ? -3.390 -0.755 15.453 1.00 58.69 153 ASP A N 1
ATOM 1172 C CA . ASP A 1 153 ? -4.815 -0.791 15.831 1.00 58.69 153 ASP A CA 1
ATOM 1173 C C . ASP A 1 153 ? -5.092 0.007 17.133 1.00 58.69 153 ASP A C 1
ATOM 1175 O O . ASP A 1 153 ? -6.241 0.147 17.574 1.00 58.69 153 ASP A O 1
ATOM 1179 N N . GLU A 1 154 ? -4.044 0.511 17.791 1.00 67.75 154 GLU A N 1
ATOM 1180 C CA . GLU A 1 154 ? -4.108 1.340 18.981 1.00 67.75 154 GLU A CA 1
ATOM 1181 C C . GLU A 1 154 ? -4.370 2.809 18.601 1.00 67.75 154 GLU A C 1
ATOM 1183 O O . GLU A 1 154 ? -3.507 3.567 18.160 1.00 67.75 154 GLU A O 1
ATOM 1188 N N . LEU A 1 155 ? -5.619 3.241 18.785 1.00 70.00 155 LEU A N 1
ATOM 1189 C CA . LEU A 1 155 ? -5.983 4.651 18.676 1.00 70.00 155 LEU A CA 1
ATOM 1190 C C . LEU A 1 155 ? -5.313 5.431 19.817 1.00 70.00 155 LEU A C 1
ATOM 1192 O O . LEU A 1 155 ? -5.683 5.228 20.970 1.00 70.00 155 LEU A O 1
ATOM 1196 N N . ASP A 1 156 ? -4.418 6.381 19.510 1.00 81.69 156 ASP A N 1
ATOM 1197 C CA . ASP A 1 156 ? -3.830 7.312 20.497 1.00 81.69 156 ASP A CA 1
ATOM 1198 C C . ASP A 1 156 ? -4.870 8.337 20.995 1.00 81.69 156 ASP A C 1
ATOM 1200 O O . ASP A 1 156 ? -4.848 9.539 20.706 1.00 81.69 156 ASP A O 1
ATOM 1204 N N . ILE A 1 157 ? -5.867 7.836 21.716 1.00 86.00 157 ILE A N 1
ATOM 1205 C CA . ILE A 1 157 ? -6.901 8.611 22.378 1.00 86.00 157 ILE A CA 1
ATOM 1206 C C . ILE A 1 157 ? -7.012 8.137 23.831 1.00 86.00 157 ILE A C 1
ATOM 1208 O O . ILE A 1 157 ? -6.789 6.980 24.140 1.00 86.00 157 ILE A O 1
ATOM 1212 N N . PRO A 1 158 ? -7.377 9.012 24.780 1.00 87.88 158 PRO A N 1
ATOM 1213 C CA . PRO A 1 158 ? -7.602 8.601 26.160 1.00 87.88 158 PRO A CA 1
ATOM 1214 C C . PRO A 1 158 ? -8.565 7.408 26.270 1.00 87.88 158 PRO A C 1
ATOM 1216 O O . PRO A 1 158 ? -9.615 7.430 25.635 1.00 87.88 158 PRO A O 1
ATOM 1219 N N . VAL A 1 159 ? -8.298 6.469 27.184 1.00 86.94 159 VAL A N 1
ATOM 1220 C CA . VAL A 1 159 ? -9.106 5.249 27.445 1.00 86.94 159 VAL A CA 1
ATOM 1221 C C . VAL A 1 159 ? -10.628 5.488 27.465 1.00 86.94 159 VAL A C 1
ATOM 1223 O O . VAL A 1 159 ? -11.417 4.695 26.960 1.00 86.94 159 VAL A O 1
ATOM 1226 N N . TYR A 1 160 ? -11.091 6.614 28.023 1.00 89.75 160 TYR A N 1
ATOM 1227 C CA . TYR A 1 160 ? -12.525 6.944 28.026 1.00 89.75 160 TYR A CA 1
ATOM 1228 C C . TYR A 1 160 ? -13.102 7.223 26.631 1.00 89.75 160 TYR A C 1
ATOM 1230 O O . TYR A 1 160 ? -14.284 6.970 26.399 1.00 89.75 160 TYR A O 1
ATOM 1238 N N . LEU A 1 161 ? -12.300 7.797 25.737 1.00 89.75 161 LEU A N 1
ATOM 1239 C CA . LEU A 1 161 ? -12.658 8.047 24.348 1.00 89.75 161 LEU A CA 1
ATOM 1240 C C . LEU A 1 161 ? -12.565 6.771 23.506 1.00 89.75 161 LEU A C 1
ATOM 1242 O O . LEU A 1 161 ? -13.462 6.570 22.693 1.00 89.75 161 LEU A O 1
ATOM 1246 N N . GLU A 1 162 ? -11.599 5.883 23.755 1.00 91.31 162 GLU A N 1
ATOM 1247 C CA . GLU A 1 162 ? -11.551 4.546 23.130 1.00 91.31 162 GLU A CA 1
ATOM 1248 C C . GLU A 1 162 ? -12.849 3.774 23.395 1.00 91.31 162 GLU A C 1
ATOM 1250 O O . GLU A 1 162 ? -13.572 3.392 22.471 1.00 91.31 162 GLU A O 1
ATOM 1255 N N . ASP A 1 163 ? -13.225 3.650 24.672 1.00 92.12 163 ASP A N 1
ATOM 1256 C CA . ASP A 1 163 ? -14.472 2.999 25.070 1.00 92.12 163 ASP A CA 1
ATOM 1257 C C . ASP A 1 163 ? -15.695 3.677 24.434 1.00 92.12 163 ASP A C 1
ATOM 1259 O O . ASP A 1 163 ? -16.664 3.015 24.052 1.00 92.12 163 ASP A O 1
ATOM 1263 N N . ALA A 1 164 ? -15.692 5.012 24.351 1.00 93.56 164 ALA A N 1
ATOM 1264 C CA . ALA A 1 164 ? -16.788 5.758 23.745 1.00 93.56 164 ALA A CA 1
ATOM 1265 C C . ALA A 1 164 ? -16.940 5.405 22.256 1.00 93.56 164 ALA A C 1
ATOM 1267 O O . ALA A 1 164 ? -18.055 5.119 21.816 1.00 93.56 164 ALA A O 1
ATOM 1268 N N . VAL A 1 165 ? -15.841 5.352 21.502 1.00 92.94 165 VAL A N 1
ATOM 1269 C CA . VAL A 1 165 ? -15.850 4.944 20.089 1.00 92.94 165 VAL A CA 1
ATOM 1270 C C . VAL A 1 165 ? -16.426 3.532 19.944 1.00 92.94 165 VAL A C 1
ATOM 1272 O O . VAL A 1 165 ? -17.353 3.326 19.156 1.00 92.94 165 VAL A O 1
ATOM 1275 N N . ILE A 1 166 ? -15.990 2.585 20.781 1.00 94.00 166 ILE A N 1
ATOM 1276 C CA . ILE A 1 166 ? -16.503 1.205 20.777 1.00 94.00 166 ILE A CA 1
ATOM 1277 C C . ILE A 1 166 ? -18.020 1.168 21.027 1.00 94.00 166 ILE A C 1
ATOM 1279 O O . ILE A 1 166 ? -18.752 0.457 20.331 1.00 94.00 166 ILE A O 1
ATOM 1283 N N . TYR A 1 167 ? -18.527 1.920 22.010 1.00 96.56 167 TYR A N 1
ATOM 1284 C CA . TYR A 1 167 ? -19.967 1.960 22.291 1.00 96.56 167 TYR A CA 1
ATOM 1285 C C . TYR A 1 167 ? -20.772 2.614 21.171 1.00 96.56 167 TYR A C 1
ATOM 1287 O O . TYR A 1 167 ? -21.875 2.153 20.877 1.00 96.56 167 TYR A O 1
ATOM 1295 N N . TYR A 1 168 ? -20.231 3.643 20.524 1.00 96.00 168 TYR A N 1
ATOM 1296 C CA . TYR A 1 168 ? -20.885 4.277 19.386 1.00 96.00 168 TYR A CA 1
ATOM 1297 C C . TYR A 1 168 ? -21.022 3.311 18.201 1.00 96.00 168 TYR A C 1
ATOM 1299 O O . TYR A 1 168 ? -22.116 3.160 17.656 1.00 96.00 168 TYR A O 1
ATOM 1307 N N . ILE A 1 169 ? -19.954 2.582 17.862 1.00 95.25 169 ILE A N 1
ATOM 1308 C CA . ILE A 1 169 ? -19.975 1.571 16.793 1.00 95.25 169 ILE A CA 1
ATOM 1309 C C . ILE A 1 169 ? -20.989 0.470 17.115 1.00 95.25 169 ILE A C 1
ATOM 1311 O O . ILE A 1 169 ? -21.821 0.124 16.277 1.00 95.25 169 ILE A O 1
ATOM 1315 N N . LYS A 1 170 ? -20.992 -0.039 18.355 1.00 96.25 170 LYS A N 1
ATOM 1316 C CA . LYS A 1 170 ? -21.990 -1.025 18.799 1.00 96.25 170 LYS A CA 1
ATOM 1317 C C . LYS A 1 170 ? -23.412 -0.487 18.675 1.00 96.25 170 LYS A C 1
ATOM 1319 O O . LYS A 1 170 ? -24.290 -1.228 18.246 1.00 96.25 170 LYS A O 1
ATOM 1324 N N . ALA A 1 171 ? -23.653 0.780 19.013 1.00 96.75 171 ALA A N 1
ATOM 1325 C CA . ALA A 1 171 ? -24.965 1.392 18.845 1.00 96.75 171 ALA A CA 1
ATOM 1326 C C . ALA A 1 171 ? -25.395 1.409 17.370 1.00 96.75 171 ALA A C 1
ATOM 1328 O O . ALA A 1 171 ? -26.522 1.019 17.078 1.00 96.75 171 ALA A O 1
ATOM 1329 N N . LYS A 1 172 ? -24.500 1.789 16.449 1.00 96.50 172 LYS A N 1
ATOM 1330 C CA . LYS A 1 172 ? -24.774 1.788 15.002 1.00 96.50 172 LYS A CA 1
ATOM 1331 C C . LYS A 1 172 ? -25.051 0.398 14.450 1.00 96.50 172 LYS A C 1
ATOM 1333 O O . LYS A 1 172 ? -26.057 0.203 13.783 1.00 96.50 172 LYS A O 1
ATOM 1338 N N . LEU A 1 173 ? -24.274 -0.593 14.868 1.00 95.62 173 LEU A N 1
ATOM 1339 C CA . LEU A 1 173 ? -24.511 -1.978 14.473 1.00 95.62 173 LEU A CA 1
ATOM 1340 C C . LEU A 1 173 ? -25.882 -2.492 14.948 1.00 95.62 173 LEU A C 1
ATOM 1342 O O . LEU A 1 173 ? -26.560 -3.217 14.229 1.00 95.62 173 LEU A O 1
ATOM 1346 N N . GLN A 1 174 ? -26.325 -2.106 16.150 1.00 96.50 174 GLN A N 1
ATOM 1347 C CA . GLN A 1 174 ? -27.667 -2.462 16.631 1.00 96.50 174 GLN A CA 1
ATOM 1348 C C . GLN A 1 174 ? -28.783 -1.676 15.930 1.00 96.50 174 GLN A C 1
ATOM 1350 O O . GLN A 1 174 ? -29.872 -2.217 15.750 1.00 96.50 174 GLN A O 1
ATOM 1355 N N . GLU A 1 175 ? -28.524 -0.428 15.534 1.00 94.75 175 GLU A N 1
ATOM 1356 C CA . GLU A 1 175 ? -29.440 0.386 14.729 1.00 94.75 175 GLU A CA 1
ATOM 1357 C C . GLU A 1 175 ? -29.712 -0.269 13.370 1.00 94.75 175 GLU A C 1
ATOM 1359 O O . GLU A 1 175 ? -30.876 -0.424 13.005 1.00 94.75 175 GLU A O 1
ATOM 1364 N N . ASP A 1 176 ? -28.668 -0.756 12.697 1.00 95.50 176 ASP A N 1
ATOM 1365 C CA . ASP A 1 176 ? -28.776 -1.425 11.394 1.00 95.50 176 ASP A CA 1
ATOM 1366 C C . ASP A 1 176 ? -29.523 -2.765 11.479 1.00 95.50 176 ASP A C 1
ATOM 1368 O O . ASP A 1 176 ? -30.287 -3.130 10.586 1.00 95.50 176 ASP A O 1
ATOM 1372 N N . VAL A 1 177 ? -29.361 -3.487 12.592 1.00 95.81 177 VAL A N 1
ATOM 1373 C CA . VAL A 1 177 ? -30.102 -4.729 12.884 1.00 95.81 177 VAL A CA 1
ATOM 1374 C C . VAL A 1 177 ? -31.549 -4.444 13.338 1.00 95.81 177 VAL A C 1
ATOM 1376 O O . VAL A 1 177 ? -32.358 -5.362 13.468 1.00 95.81 177 VAL A O 1
ATOM 1379 N N . GLY A 1 178 ? -31.914 -3.176 13.565 1.00 94.69 178 GLY A N 1
ATOM 1380 C CA . GLY A 1 178 ? -33.250 -2.757 13.999 1.00 94.69 178 GLY A CA 1
ATOM 1381 C C . GLY A 1 178 ? -33.525 -2.950 15.496 1.00 94.69 178 GLY A C 1
ATOM 1382 O O . GLY A 1 178 ? -34.672 -2.852 15.934 1.00 94.69 178 GLY A O 1
ATOM 1383 N N . ASN A 1 179 ? -32.496 -3.212 16.308 1.00 95.62 179 ASN A N 1
ATOM 1384 C CA . ASN A 1 179 ? -32.624 -3.396 17.753 1.00 95.62 179 ASN A CA 1
ATOM 1385 C C . ASN A 1 179 ? -32.488 -2.060 18.505 1.00 95.62 179 ASN A C 1
ATOM 1387 O O . ASN A 1 179 ? -31.414 -1.670 18.975 1.00 95.62 179 ASN A O 1
ATOM 1391 N N . ILE A 1 180 ? -33.613 -1.352 18.625 1.00 95.19 180 ILE A N 1
ATOM 1392 C CA . ILE A 1 180 ? -33.670 0.012 19.173 1.00 95.19 180 ILE A CA 1
ATOM 1393 C C . ILE A 1 180 ? -33.298 0.059 20.665 1.00 95.19 180 ILE A C 1
ATOM 1395 O O . ILE A 1 180 ? -32.589 0.973 21.086 1.00 95.19 180 ILE A O 1
ATOM 1399 N N . GLU A 1 181 ? -33.715 -0.928 21.465 1.00 96.06 181 GLU A N 1
ATOM 1400 C CA . GLU A 1 181 ? -33.424 -0.959 22.908 1.00 96.06 181 GLU A CA 1
ATOM 1401 C C . GLU A 1 181 ? -31.917 -1.052 23.174 1.00 96.06 181 GLU A C 1
ATOM 1403 O O . GLU A 1 181 ? -31.361 -0.298 23.979 1.00 96.06 181 GLU A O 1
ATOM 1408 N N . MET A 1 182 ? -31.232 -1.935 22.442 1.00 94.12 182 MET A N 1
ATOM 1409 C CA . MET A 1 182 ? -29.784 -2.093 22.559 1.00 94.12 182 MET A CA 1
ATOM 1410 C C . MET A 1 182 ? -29.032 -0.874 22.019 1.00 94.12 182 MET A C 1
ATOM 1412 O O . MET A 1 182 ? -28.041 -0.457 22.624 1.00 94.12 182 MET A O 1
ATOM 1416 N N . ARG A 1 183 ? -29.523 -0.244 20.942 1.00 96.38 183 ARG A N 1
ATOM 1417 C CA . ARG A 1 183 ? -28.981 1.034 20.457 1.00 96.38 183 ARG A CA 1
ATOM 1418 C C . ARG A 1 183 ? -29.017 2.096 21.556 1.00 96.38 183 ARG A C 1
ATOM 1420 O O . ARG A 1 183 ? -28.006 2.743 21.823 1.00 96.38 183 ARG A O 1
ATOM 1427 N N . GLU A 1 184 ? -30.162 2.281 22.211 1.00 95.88 184 GLU A N 1
ATOM 1428 C CA . GLU A 1 184 ? -30.307 3.276 23.280 1.00 95.88 184 GLU A CA 1
ATOM 1429 C C . GLU A 1 184 ? -29.424 2.976 24.491 1.00 95.88 184 GLU A C 1
ATOM 1431 O O . GLU A 1 184 ? -28.848 3.895 25.081 1.00 95.88 184 GLU A O 1
ATOM 1436 N N . TYR A 1 185 ? -29.290 1.701 24.856 1.00 97.31 185 TYR A N 1
ATOM 1437 C CA . TYR A 1 185 ? -28.384 1.273 25.915 1.00 97.31 185 TYR A CA 1
ATOM 1438 C C . TYR A 1 185 ? -26.933 1.675 25.614 1.00 97.31 185 TYR A C 1
ATOM 1440 O O . TYR A 1 185 ? -26.287 2.322 26.445 1.00 97.31 185 TYR A O 1
ATOM 1448 N N . PHE A 1 186 ? -26.434 1.369 24.414 1.00 97.06 186 PHE A N 1
ATOM 1449 C CA . PHE A 1 186 ? -25.069 1.721 24.023 1.00 97.06 186 PHE A CA 1
ATOM 1450 C C . PHE A 1 186 ? -24.866 3.233 23.877 1.00 97.06 186 PHE A C 1
ATOM 1452 O O . PHE A 1 186 ? -23.847 3.751 24.331 1.00 97.06 186 PHE A O 1
ATOM 1459 N N . MET A 1 187 ? -25.858 3.973 23.375 1.00 96.19 187 MET A N 1
ATOM 1460 C CA . MET A 1 187 ? -25.800 5.440 23.325 1.00 96.19 187 MET A CA 1
ATOM 1461 C C . MET A 1 187 ? -25.735 6.084 24.719 1.00 96.19 187 MET A C 1
ATOM 1463 O O . MET A 1 187 ? -25.042 7.085 24.908 1.00 96.19 187 MET A O 1
ATOM 1467 N N . LYS A 1 188 ? -26.401 5.509 25.730 1.00 96.88 188 LYS A N 1
ATOM 1468 C CA . LYS A 1 188 ? -26.263 5.970 27.125 1.00 96.88 188 LYS A CA 1
ATOM 1469 C C . LYS A 1 188 ? -24.845 5.749 27.658 1.00 96.88 188 LYS A C 1
ATOM 1471 O O . LYS A 1 188 ? -24.317 6.624 28.343 1.00 96.88 188 LYS A O 1
ATOM 1476 N N . LEU A 1 189 ? -24.225 4.608 27.350 1.00 93.12 189 LEU A N 1
ATOM 1477 C CA . LEU A 1 189 ? -22.843 4.315 27.753 1.00 93.12 189 LEU A CA 1
ATOM 1478 C C . LEU A 1 189 ? -21.828 5.224 27.052 1.00 93.12 189 LEU A C 1
ATOM 1480 O O . LEU A 1 189 ? -20.930 5.744 27.714 1.00 93.12 189 LEU A O 1
ATOM 1484 N N . PHE A 1 190 ? -22.026 5.482 25.759 1.00 96.31 190 PHE A N 1
ATOM 1485 C CA . PHE A 1 190 ? -21.259 6.460 24.993 1.00 96.31 190 PHE A CA 1
ATOM 1486 C C . PHE A 1 190 ? -21.277 7.845 25.660 1.00 96.31 190 PHE A C 1
ATOM 1488 O O . PHE A 1 190 ? -20.225 8.375 26.021 1.00 96.31 190 PHE A O 1
ATOM 1495 N N . ASN A 1 191 ? -22.470 8.390 25.930 1.00 93.56 191 ASN A N 1
ATOM 1496 C CA . ASN A 1 191 ? -22.618 9.700 26.573 1.00 93.56 191 ASN A CA 1
ATOM 1497 C C . ASN A 1 191 ? -21.985 9.730 27.972 1.00 93.56 191 ASN A C 1
ATOM 1499 O O . ASN A 1 191 ? -21.298 10.686 28.325 1.00 93.56 191 ASN A O 1
ATOM 1503 N N . LYS A 1 192 ? -22.145 8.655 28.755 1.00 94.75 192 LYS A N 1
ATOM 1504 C CA . LYS A 1 192 ? -21.530 8.534 30.084 1.00 94.75 192 LYS A CA 1
ATOM 1505 C C . LYS A 1 192 ? -20.002 8.627 30.025 1.00 94.75 192 LYS A C 1
ATOM 1507 O O . LYS A 1 192 ? -19.396 9.240 30.903 1.00 94.75 192 LYS A O 1
ATOM 1512 N N . ASN A 1 193 ? -19.368 8.014 29.028 1.00 92.12 193 ASN A N 1
ATOM 1513 C CA . ASN A 1 193 ? -17.914 8.058 28.880 1.00 92.12 193 ASN A CA 1
ATOM 1514 C C . ASN A 1 193 ? -17.415 9.399 28.321 1.00 92.12 193 ASN A C 1
ATOM 1516 O O . ASN A 1 193 ? -16.399 9.900 28.806 1.00 92.12 193 ASN A O 1
ATOM 1520 N N . LEU A 1 194 ? -18.172 10.048 27.429 1.00 92.06 194 LEU A N 1
ATOM 1521 C CA . LEU A 1 194 ? -17.905 11.436 27.031 1.00 92.06 194 LEU A CA 1
ATOM 1522 C C . LEU A 1 194 ? -17.945 12.395 28.225 1.00 92.06 194 LEU A C 1
ATOM 1524 O O . LEU A 1 194 ? -17.046 13.219 28.390 1.00 92.06 194 LEU A O 1
ATOM 1528 N N . GLU A 1 195 ? -18.953 12.269 29.090 1.00 90.38 195 GLU A N 1
ATOM 1529 C CA . GLU A 1 195 ? -19.064 13.086 30.300 1.00 90.38 195 GLU A CA 1
ATOM 1530 C C . GLU A 1 195 ? -17.906 12.836 31.268 1.00 90.38 195 GLU A C 1
ATOM 1532 O O . GLU A 1 195 ? -17.353 13.787 31.818 1.00 90.38 195 GLU A O 1
ATOM 1537 N N . LYS A 1 196 ? -17.494 11.576 31.467 1.00 89.31 196 LYS A N 1
ATOM 1538 C CA . LYS A 1 196 ? -16.319 11.250 32.291 1.00 89.31 196 LYS A CA 1
ATOM 1539 C C . LYS A 1 196 ? -15.046 11.888 31.748 1.00 89.31 196 LYS A C 1
ATOM 1541 O O . LYS A 1 196 ? -14.311 12.485 32.530 1.00 89.31 196 LYS A O 1
ATOM 1546 N N . HIS A 1 197 ? -14.817 11.812 30.438 1.00 89.38 197 HIS A N 1
ATOM 1547 C CA . HIS A 1 197 ? -13.667 12.445 29.798 1.00 89.38 197 HIS A CA 1
ATOM 1548 C C . HIS A 1 197 ? -13.716 13.982 29.903 1.00 89.38 197 HIS A C 1
ATOM 1550 O O . HIS A 1 197 ? -12.718 14.635 30.206 1.00 89.38 197 HIS A O 1
ATOM 1556 N N . ALA A 1 198 ? -14.888 14.593 29.714 1.00 85.81 198 ALA A N 1
ATOM 1557 C CA . ALA A 1 198 ? -15.055 16.034 29.901 1.00 85.81 198 ALA A CA 1
ATOM 1558 C C . ALA A 1 198 ? -14.814 16.453 31.364 1.00 85.81 198 ALA A C 1
ATOM 1560 O O . ALA A 1 198 ? -14.181 17.478 31.628 1.00 85.81 198 ALA A O 1
ATOM 1561 N N . ASN A 1 199 ? -15.274 15.641 32.320 1.00 83.62 199 ASN A N 1
ATOM 1562 C CA . ASN A 1 199 ? -15.072 15.863 33.748 1.00 83.62 199 ASN A CA 1
ATOM 1563 C C . ASN A 1 199 ? -13.605 15.683 34.157 1.00 83.62 199 ASN A C 1
ATOM 1565 O O . ASN A 1 199 ? -13.125 16.462 34.974 1.00 83.62 199 ASN A O 1
ATOM 1569 N N . SER A 1 200 ? -12.873 14.722 33.582 1.00 81.88 200 SER A N 1
ATOM 1570 C CA . SER A 1 200 ? -11.454 14.514 33.903 1.00 81.88 200 SER A CA 1
ATOM 1571 C C . SER A 1 200 ? -10.562 15.676 33.458 1.00 81.88 200 SER A C 1
ATOM 1573 O O . SER A 1 200 ? -9.493 15.867 34.027 1.00 81.88 200 SER A O 1
ATOM 1575 N N . ARG A 1 201 ? -10.998 16.483 32.478 1.00 76.94 201 ARG A N 1
ATOM 1576 C CA . ARG A 1 201 ? -10.281 17.692 32.028 1.00 76.94 201 ARG A CA 1
ATOM 1577 C C . ARG A 1 201 ? -10.551 18.927 32.887 1.00 76.94 201 ARG A C 1
ATOM 1579 O O . ARG A 1 201 ? -9.799 19.894 32.804 1.00 76.94 201 ARG A O 1
ATOM 1586 N N . GLN A 1 202 ? -11.612 18.932 33.693 1.00 72.00 202 GLN A N 1
ATOM 1587 C CA . GLN A 1 202 ? -11.944 20.064 34.555 1.00 72.00 202 GLN A CA 1
ATOM 1588 C C . GLN A 1 202 ? -11.426 19.824 35.972 1.00 72.00 202 GLN A C 1
ATOM 1590 O O . GLN A 1 202 ? -11.980 19.033 36.731 1.00 72.00 202 GLN A O 1
ATOM 1595 N N . TRP A 1 203 ? -10.368 20.543 36.343 1.00 51.19 203 TRP A N 1
ATOM 1596 C CA . TRP A 1 203 ? -9.808 20.494 37.689 1.00 51.19 203 TRP A CA 1
ATOM 1597 C C . TRP A 1 203 ? -10.458 21.568 38.573 1.00 51.19 203 TRP A C 1
ATOM 1599 O O . TRP A 1 203 ? -10.377 22.755 38.265 1.00 51.19 203 TRP A O 1
ATOM 1609 N N . GLY A 1 204 ? -11.126 21.162 39.659 1.00 63.94 204 GLY A N 1
ATOM 1610 C CA . GLY A 1 204 ? -11.686 22.083 40.656 1.00 63.94 204 GLY A CA 1
ATOM 1611 C C . GLY A 1 204 ? -13.050 21.672 41.221 1.00 63.94 204 GLY A C 1
ATOM 1612 O O . GLY A 1 204 ? -13.786 20.883 40.631 1.00 63.94 204 GLY A O 1
ATOM 1613 N N . ALA A 1 205 ? -13.392 22.215 42.392 1.00 62.28 205 ALA A N 1
ATOM 1614 C CA . ALA A 1 205 ? -14.674 21.967 43.046 1.00 62.28 205 ALA A CA 1
ATOM 1615 C C . ALA A 1 205 ? -15.828 22.576 42.233 1.00 62.28 205 ALA A C 1
ATOM 1617 O O . ALA A 1 205 ? -15.840 23.776 41.955 1.00 62.28 205 ALA A O 1
ATOM 1618 N N . ARG A 1 206 ? -16.826 21.759 41.882 1.00 62.34 206 ARG A N 1
ATOM 1619 C CA . ARG A 1 206 ? -18.069 22.256 41.286 1.00 62.34 206 ARG A CA 1
ATOM 1620 C C . ARG A 1 206 ? -18.983 22.768 42.388 1.00 62.34 206 ARG A C 1
ATOM 1622 O O . ARG A 1 206 ? -19.339 22.026 43.300 1.00 62.34 206 ARG A O 1
ATOM 1629 N N . ILE A 1 207 ? -19.391 24.029 42.282 1.00 62.16 207 ILE A N 1
ATOM 1630 C CA . ILE A 1 207 ? -20.473 24.563 43.105 1.00 62.16 207 ILE A CA 1
ATOM 1631 C C . ILE A 1 207 ? -21.762 23.897 42.616 1.00 62.16 207 ILE A C 1
ATOM 1633 O O . ILE A 1 207 ? -22.315 24.273 41.585 1.00 62.16 207 ILE A O 1
ATOM 1637 N N . LEU A 1 208 ? -22.228 22.885 43.347 1.00 62.66 208 LEU A N 1
ATOM 1638 C CA . LEU A 1 208 ? -23.593 22.382 43.229 1.00 62.66 208 LEU A CA 1
ATOM 1639 C C . LEU A 1 208 ? -24.509 23.446 43.839 1.00 62.66 208 LEU A C 1
ATOM 1641 O O . LEU A 1 208 ? -24.772 23.430 45.041 1.00 62.66 208 LEU A O 1
ATOM 1645 N N . SER A 1 209 ? -24.931 24.432 43.043 1.00 60.38 209 SER A N 1
ATOM 1646 C CA . SER A 1 209 ? -25.929 25.382 43.525 1.00 60.38 209 SER A CA 1
ATOM 1647 C C . SER A 1 209 ? -27.278 24.665 43.606 1.00 60.38 209 SER A C 1
ATOM 1649 O O . SER A 1 209 ? -27.758 24.061 42.644 1.00 60.38 209 SER A O 1
ATOM 1651 N N . SER A 1 210 ? -27.882 24.679 44.791 1.00 67.38 210 SER A N 1
ATOM 1652 C CA . SER A 1 210 ? -29.228 24.165 45.007 1.00 67.38 210 SER A CA 1
ATOM 1653 C C . SER A 1 210 ? -30.232 25.138 44.390 1.00 67.38 210 SER A C 1
ATOM 1655 O O . SER A 1 210 ? -30.681 26.099 45.011 1.00 67.38 210 SER A O 1
ATOM 1657 N N . GLY A 1 211 ? -30.554 24.912 43.118 1.00 71.06 211 GLY A N 1
ATOM 1658 C CA . GLY A 1 211 ? -31.649 25.601 42.444 1.00 71.06 211 GLY A CA 1
ATOM 1659 C C . GLY A 1 211 ? -33.023 25.130 42.948 1.00 71.06 211 GLY A C 1
ATOM 1660 O O . GLY A 1 211 ? -33.128 24.060 43.553 1.00 71.06 211 GLY A O 1
ATOM 1661 N N . PRO A 1 212 ? -34.102 25.877 42.652 1.00 68.69 212 PRO A N 1
ATOM 1662 C CA . PRO A 1 212 ? -35.472 25.559 43.081 1.00 68.69 212 PRO A CA 1
ATOM 1663 C C . PRO A 1 212 ? -36.022 24.212 42.565 1.00 68.69 212 PRO A C 1
ATOM 1665 O O . PRO A 1 212 ? -37.096 23.801 42.992 1.00 68.69 212 PRO A O 1
ATOM 1668 N N . PHE A 1 213 ? -35.290 23.514 41.690 1.00 66.44 213 PHE A N 1
ATOM 1669 C CA . PHE A 1 213 ? -35.634 22.194 41.147 1.00 66.44 213 PHE A CA 1
ATOM 1670 C C . PHE A 1 213 ? -34.678 21.071 41.587 1.00 66.44 213 PHE A C 1
ATOM 1672 O O . PHE A 1 213 ? -34.723 19.977 41.029 1.00 66.44 213 PHE A O 1
ATOM 1679 N N . ALA A 1 214 ? -33.789 21.315 42.556 1.00 71.19 214 ALA A N 1
ATOM 1680 C CA . ALA A 1 214 ? -32.931 20.260 43.088 1.00 71.19 214 ALA A CA 1
ATOM 1681 C C . ALA A 1 214 ? -33.774 19.234 43.870 1.00 71.19 214 ALA A C 1
ATOM 1683 O O . ALA A 1 214 ? -34.539 19.603 44.764 1.00 71.19 214 ALA A O 1
ATOM 1684 N N . ILE A 1 215 ? -33.634 17.952 43.520 1.00 60.44 215 ILE A N 1
ATOM 1685 C CA . ILE A 1 215 ? -34.306 16.836 44.199 1.00 60.44 215 ILE A CA 1
ATOM 1686 C C . ILE A 1 215 ? -33.769 16.768 45.638 1.00 60.44 215 ILE A C 1
ATOM 1688 O O . ILE A 1 215 ? -32.556 16.671 45.832 1.00 60.44 215 ILE A O 1
ATOM 1692 N N . ARG A 1 216 ? -34.667 16.880 46.624 1.00 53.50 216 ARG A N 1
ATOM 1693 C CA . ARG A 1 216 ? -34.373 16.662 48.049 1.00 53.50 216 ARG A CA 1
ATOM 1694 C C . ARG A 1 216 ? -34.429 15.186 48.402 1.00 53.50 216 ARG A C 1
ATOM 1696 O O . ARG A 1 216 ? -35.328 14.506 47.862 1.00 53.50 216 ARG A O 1
#

Secondary structure (DSSP, 8-state):
-PPP-EEEEEEETTEEEEEEE-------TTSTT-STT--S--EE--SS--TTS--------PPPEES-GGGEEEEEEEEEETTEEEEEEEEEEE-TT-EEEEES-SS--EEEEBSS-EEEEEEEEEEEE--S--EEEEEEEE-SEE----------S-HHHHHHHHHHHHHHHHHHTT-HHHHHHHHHHHHHHHHHHHHHT--S-------TT---